Protein AF-A0A1M2VB46-F1 (afdb_monomer)

Sequence (203 aa):
MTASAPPQAPTRPHDEQQYLDLIRTVLDTGAPRPDRTGTGTLSFFAPPNLRFSLADDTLPLLTTKRTFLRGIVEELLWFVQGCTDSTQLSAKGIKIWDGNGSKEFLEKRGLGHRRAGDLGPVYGFQWRHFGASYEDCDAEYTGKGVDQLQECIRKIKHDPTDRRIILSAWNPAGASFPLAHVLTRVLTSTAQIYHRWHSRPAT

Secondary structure (DSSP, 8-state):
--PPPPPPPPPPPPTTHHHHHHHHHHHHHPEEE--TTSS-EEE-SSPPPP-----TT-----SSS---HHHHHHHHHHHHTT--BTHHHHHTT--TTHHHHSHHHHHHTT-TTSPTTB--S-HHHHHHHBTPPP--SSS--TT-SB-HHHHHHHHHHH-TT-TT-EEE---TTT-SS--SEEEEEEEEETTEEEEEEEE----

Mean predicted aligned error: 7.45 Å

pLDDT: mean 86.16, std 16.09, range [35.56, 98.12]

Solvent-accessible surface area (backbone atoms only — not comparable to full-atom values): 12344 Å² total; per-residue (Å²): 135,85,82,77,77,77,82,79,74,83,79,76,78,61,63,66,51,59,58,54,52,50,52,51,47,34,72,78,70,27,46,80,41,85,48,93,84,70,80,51,43,66,47,66,83,85,68,82,83,82,75,74,73,58,64,92,85,38,74,88,68,63,80,95,49,92,69,67,58,71,51,55,53,53,50,50,52,39,31,73,71,31,52,29,44,39,53,67,41,43,74,73,71,36,60,90,44,51,68,69,17,28,54,69,48,28,40,78,68,76,41,60,89,52,59,68,15,43,59,51,62,42,57,11,25,22,33,47,25,32,90,40,88,81,86,61,58,84,64,89,54,87,91,37,48,41,42,34,54,62,52,34,54,49,31,59,76,76,43,44,80,48,89,78,36,52,44,53,47,69,43,93,92,59,51,86,62,83,62,28,64,31,40,37,39,51,47,56,55,104,88,45,81,45,77,48,78,45,71,50,82,66,115

Foldseek 3Di:
DDDDDDDDDPDDPDLCVLVVVQVVCQVPPFDWDQDPVRPIGGDDPPDDDRDDDCPPVDDPDDPVDDDPVVLVVVVVVCLQQLAQFCVVCVVVVNCPCQVCQACVNCVVLVNNVADRRRNFCFRSNCQQANPFDTDTRVDDCVPHHDNLVVVLVVCVVPPLQDQPSKRARDDPVGDSADDQWGIWGWHDDPPDIDIDTDGDDPD

Nearest PDB structures (foldseek):
  2aaz-assembly5_I  TM=9.826E-01  e=1.820E-23  Cryptococcus neoformans
  2aaz-assembly1_B  TM=9.736E-01  e=2.200E-23  Cryptococcus neoformans
  1f28-assembly2_D  TM=9.696E-01  e=9.155E-22  Pneumocystis carinii
  1ci7-assembly1_B  TM=9.850E-01  e=8.906E-21  Pneumocystis carinii
  8dae-assembly1_A  TM=9.295E-01  e=8.906E-21  Arabidopsis thaliana

Radius of gyration: 20.98 Å; Cα contacts (8 Å, |Δi|>4): 265; chains: 1; bounding box: 44×49×72 Å

InterPro domains:
  IPR000398 Thymidylate synthase [PR00108] (59-80)
  IPR000398 Thymidylate synthase [PR00108] (152-171)
  IPR000398 Thymidylate synthase [TIGR03284] (17-174)
  IPR023451 Thymidylate synthase/dCMP hydroxymethylase domain [PF00303] (17-175)
  IPR023451 Thymidylate synthase/dCMP hydroxymethylase domain [cd00351] (18-173)
  IPR036926 Thymidylate synthase/dCMP hydroxymethylase superfamily [G3DSA:3.30.572.10] (3-197)
  IPR036926 Thymidylate synthase/dCMP hydroxymethylase superfamily [SSF55831] (12-173)
  IPR045097 Thymidylate synthase/dCMP hydroxymethylase [PTHR11548] (4-173)

Organism: Trametes pubescens (NCBI:txid154538)

Structure (mmCIF, N/CA/C/O backbone):
data_AF-A0A1M2VB46-F1
#
_entry.id   AF-A0A1M2VB46-F1
#
loop_
_atom_site.group_PDB
_atom_site.id
_atom_site.type_symbol
_atom_site.label_atom_id
_atom_site.label_alt_id
_atom_site.label_comp_id
_atom_site.label_asym_id
_atom_site.label_entity_id
_atom_site.label_seq_id
_atom_site.pdbx_PDB_ins_code
_atom_site.Cartn_x
_atom_site.Cartn_y
_atom_site.Cartn_z
_atom_site.occupancy
_atom_site.B_iso_or_equiv
_atom_site.auth_seq_id
_atom_site.auth_comp_id
_atom_site.auth_asym_id
_atom_site.auth_atom_id
_atom_site.pdbx_PDB_model_num
ATOM 1 N N . MET A 1 1 ? -24.290 21.479 52.669 1.00 48.72 1 MET A N 1
ATOM 2 C CA . MET A 1 1 ? -24.670 21.415 51.243 1.00 48.72 1 MET A CA 1
ATOM 3 C C . MET A 1 1 ? -23.507 20.796 50.488 1.00 48.72 1 MET A C 1
ATOM 5 O O . MET A 1 1 ? -22.514 21.469 50.256 1.00 48.72 1 MET A O 1
ATOM 9 N N . THR A 1 2 ? -23.559 19.492 50.231 1.00 48.69 2 THR A N 1
ATOM 10 C CA . THR A 1 2 ? -22.549 18.777 49.443 1.00 48.69 2 THR A CA 1
ATOM 11 C C . THR A 1 2 ? -22.844 19.017 47.965 1.00 48.69 2 THR A C 1
ATOM 13 O O . THR A 1 2 ? -23.877 18.585 47.461 1.00 48.69 2 THR A O 1
ATOM 16 N N . ALA A 1 3 ? -21.978 19.762 47.279 1.00 51.88 3 ALA A N 1
ATOM 17 C CA . ALA A 1 3 ? -22.067 19.918 45.833 1.00 51.88 3 ALA A CA 1
ATOM 18 C C . ALA A 1 3 ? -21.813 18.551 45.178 1.00 51.88 3 ALA A C 1
ATOM 20 O O . ALA A 1 3 ? -20.757 17.953 45.388 1.00 51.88 3 ALA A O 1
ATOM 21 N N . SER A 1 4 ? -22.790 18.027 44.431 1.00 61.03 4 SER A N 1
ATOM 22 C CA . SER A 1 4 ? -22.594 16.803 43.654 1.00 61.03 4 SER A CA 1
ATOM 23 C C . SER A 1 4 ? -21.619 17.084 42.516 1.00 61.03 4 SER A C 1
ATOM 25 O O . SER A 1 4 ? -21.769 18.085 41.811 1.00 61.03 4 SER A O 1
ATOM 27 N N . ALA A 1 5 ? -20.644 16.198 42.322 1.00 62.16 5 ALA A N 1
ATOM 28 C CA . ALA A 1 5 ? -19.733 16.267 41.188 1.00 62.16 5 ALA A CA 1
ATOM 29 C C . ALA A 1 5 ? -20.521 16.306 39.860 1.00 62.16 5 ALA A C 1
ATOM 31 O O . ALA A 1 5 ? -21.556 15.638 39.751 1.00 62.16 5 ALA A O 1
ATOM 32 N N . PRO A 1 6 ? -20.064 17.080 38.860 1.00 62.56 6 PRO A N 1
ATOM 33 C CA . PRO A 1 6 ? -20.716 17.124 37.560 1.00 62.56 6 PRO A CA 1
ATOM 34 C C . PRO A 1 6 ? -20.724 15.724 36.923 1.00 62.56 6 PRO A C 1
ATOM 36 O O . PRO A 1 6 ? -19.779 14.954 37.126 1.00 62.56 6 PRO A O 1
ATOM 39 N N . PRO A 1 7 ? -21.776 15.372 36.162 1.00 59.34 7 PRO A N 1
ATOM 40 C CA . PRO A 1 7 ? -21.856 14.078 35.499 1.00 59.34 7 PRO A CA 1
ATOM 41 C C . PRO A 1 7 ? -20.655 13.906 34.564 1.00 59.34 7 PRO A C 1
ATOM 43 O O . PRO A 1 7 ? -20.384 14.767 33.725 1.00 59.34 7 PRO A O 1
ATOM 46 N N . GLN A 1 8 ? -19.921 12.801 34.722 1.00 57.97 8 GLN A N 1
ATOM 47 C CA . GLN A 1 8 ? -18.844 12.461 33.799 1.00 57.97 8 GLN A CA 1
ATOM 48 C C . GLN A 1 8 ? -19.435 12.276 32.401 1.00 57.97 8 GLN A C 1
ATOM 50 O O . GLN A 1 8 ? -20.417 11.553 32.222 1.00 57.97 8 GLN A O 1
ATOM 55 N N . ALA A 1 9 ? -18.850 12.954 31.413 1.00 59.25 9 ALA A N 1
ATOM 56 C CA . ALA A 1 9 ? -19.221 12.761 30.020 1.00 59.25 9 ALA A CA 1
ATOM 57 C C . ALA A 1 9 ? -19.042 11.276 29.647 1.00 59.25 9 ALA A C 1
ATOM 59 O O . ALA A 1 9 ? -18.068 10.661 30.093 1.00 59.25 9 ALA A O 1
ATOM 60 N N . PRO A 1 10 ? -19.948 10.685 28.847 1.00 55.38 10 PRO A N 1
ATOM 61 C CA . PRO A 1 10 ? -19.818 9.293 28.440 1.00 55.38 10 PRO A CA 1
ATOM 62 C C . PRO A 1 10 ? -18.468 9.089 27.746 1.00 55.38 10 PRO A C 1
ATOM 64 O O . PRO A 1 10 ? -18.143 9.778 26.775 1.00 55.38 10 PRO A O 1
ATOM 67 N N . THR A 1 11 ? -17.671 8.156 28.264 1.00 69.25 11 THR A N 1
ATOM 68 C CA . THR A 1 11 ? -16.385 7.788 27.679 1.00 69.25 11 THR A CA 1
ATOM 69 C C . THR A 1 11 ? -16.648 7.171 26.312 1.00 69.25 11 THR A C 1
ATOM 71 O O . THR A 1 11 ? -17.313 6.141 26.189 1.00 69.25 11 THR A O 1
ATOM 74 N N . ARG A 1 12 ? -16.169 7.820 25.244 1.00 75.75 12 ARG A N 1
ATOM 75 C CA . ARG A 1 12 ? -16.204 7.188 23.924 1.00 75.75 12 ARG A CA 1
ATOM 76 C C . ARG A 1 12 ? -15.339 5.926 23.979 1.00 75.75 12 ARG A C 1
ATOM 78 O O . ARG A 1 12 ? -14.231 5.997 24.515 1.00 75.75 12 ARG A O 1
ATOM 85 N N . PRO A 1 13 ? -15.813 4.791 23.441 1.00 85.62 13 PRO A N 1
ATOM 86 C CA . PRO A 1 13 ? -14.968 3.617 23.300 1.00 85.62 13 PRO A CA 1
ATOM 87 C C . PRO A 1 13 ? -13.748 3.962 22.438 1.00 85.62 13 PRO A C 1
ATOM 89 O O . PRO A 1 13 ? -13.848 4.750 21.497 1.00 85.62 13 PRO A O 1
ATOM 92 N N . HIS A 1 14 ? -12.594 3.399 22.793 1.00 92.62 14 HIS A N 1
ATOM 93 C CA . HIS A 1 14 ? -11.330 3.626 22.093 1.00 92.62 14 HIS A CA 1
ATOM 94 C C . HIS A 1 14 ? -11.431 3.187 20.621 1.00 92.62 14 HIS A C 1
ATOM 96 O O . HIS A 1 14 ? -11.999 2.131 20.342 1.00 92.62 14 HIS A O 1
ATOM 102 N N . ASP A 1 15 ? -10.846 3.944 19.683 1.00 94.25 15 ASP A N 1
ATOM 103 C CA . ASP A 1 15 ? -10.988 3.681 18.240 1.00 94.25 15 ASP A CA 1
ATOM 104 C C . ASP A 1 15 ? -10.517 2.267 17.834 1.00 94.25 15 ASP A C 1
ATOM 106 O O . ASP A 1 15 ? -11.095 1.655 16.935 1.00 94.25 15 ASP A O 1
ATOM 110 N N . GLU A 1 16 ? -9.520 1.703 18.531 1.00 95.69 16 GLU A N 1
ATOM 111 C CA . GLU A 1 16 ? -9.040 0.322 18.318 1.00 95.69 16 GLU A CA 1
ATOM 112 C C . GLU A 1 16 ? -10.132 -0.742 18.522 1.00 95.69 16 GLU A C 1
ATOM 114 O O . GLU A 1 16 ? -10.066 -1.806 17.903 1.00 95.69 16 GLU A O 1
ATOM 119 N N . GLN A 1 17 ? -11.175 -0.454 19.311 1.00 96.00 17 GLN A N 1
ATOM 120 C CA . GLN A 1 17 ? -12.287 -1.382 19.527 1.00 96.00 17 GLN A CA 1
ATOM 121 C C . GLN A 1 17 ? -12.965 -1.767 18.206 1.00 96.00 17 GLN A C 1
ATOM 123 O O . GLN A 1 17 ? -13.356 -2.916 18.037 1.00 96.00 17 GLN A O 1
ATOM 128 N N . GLN A 1 18 ? -12.992 -0.864 17.218 1.00 95.81 18 GLN A N 1
ATOM 129 C CA . GLN A 1 18 ? -13.548 -1.150 15.893 1.00 95.81 18 GLN A CA 1
ATOM 130 C C . GLN A 1 18 ? -12.810 -2.303 15.187 1.00 95.81 18 GLN A C 1
ATOM 132 O O . GLN A 1 18 ?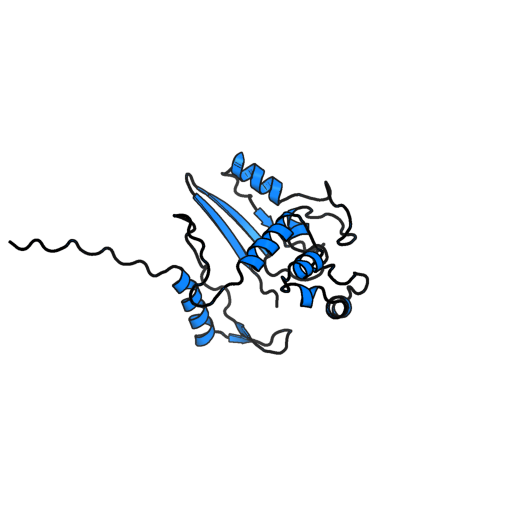 -13.432 -3.121 14.510 1.00 95.81 18 GLN A O 1
ATOM 137 N N . TYR A 1 19 ? -11.483 -2.388 15.342 1.00 95.38 19 TYR A N 1
ATOM 138 C CA . TYR A 1 19 ? -10.679 -3.478 14.779 1.00 95.38 19 TYR A CA 1
ATOM 139 C C . TYR A 1 19 ? -10.916 -4.796 15.531 1.00 95.38 19 TYR A C 1
ATOM 141 O O . TYR A 1 19 ? -11.048 -5.847 14.903 1.00 95.38 19 TYR A O 1
ATOM 149 N N . LEU A 1 20 ? -11.017 -4.743 16.862 1.00 96.69 20 LEU A N 1
ATOM 150 C CA . LEU A 1 20 ? -11.274 -5.923 17.694 1.00 96.69 20 LEU A CA 1
ATOM 151 C C . LEU A 1 20 ? -12.674 -6.505 17.452 1.00 96.69 20 LEU A C 1
ATOM 153 O O . LEU A 1 20 ? -12.818 -7.720 17.311 1.00 96.69 20 LEU A O 1
ATOM 157 N N . ASP A 1 21 ? -13.685 -5.647 17.330 1.00 96.06 21 ASP A N 1
ATOM 158 C CA . ASP A 1 21 ? -15.063 -6.044 17.031 1.00 96.06 21 ASP A CA 1
ATOM 159 C C . ASP A 1 21 ? -15.178 -6.657 15.634 1.00 96.06 21 ASP A C 1
ATOM 161 O O . ASP A 1 21 ? -15.902 -7.638 15.440 1.00 96.06 21 ASP A O 1
ATOM 165 N N . LEU A 1 22 ? -14.420 -6.135 14.661 1.00 95.56 22 LEU A N 1
ATOM 166 C CA . LEU A 1 22 ? -14.348 -6.725 13.328 1.00 95.56 22 LEU A CA 1
ATOM 167 C C . LEU A 1 22 ? -13.746 -8.135 13.371 1.00 95.56 22 LEU A C 1
ATOM 169 O O . LEU A 1 22 ? -14.313 -9.045 12.769 1.00 95.56 22 LEU A O 1
ATOM 173 N N . ILE A 1 23 ? -12.640 -8.341 14.098 1.00 95.56 23 ILE A N 1
ATOM 174 C CA . ILE A 1 23 ? -12.059 -9.683 14.271 1.00 95.56 23 ILE A CA 1
ATOM 175 C C . ILE A 1 23 ? -13.084 -10.626 14.895 1.00 95.56 23 ILE A C 1
ATOM 177 O O . ILE A 1 23 ? -13.302 -11.714 14.367 1.00 95.56 23 ILE A O 1
ATOM 181 N N . ARG A 1 24 ? -13.732 -10.209 15.989 1.00 96.44 24 ARG A N 1
ATOM 182 C CA . ARG A 1 24 ? -14.746 -11.025 16.666 1.00 96.44 24 ARG A CA 1
ATOM 183 C C . ARG A 1 24 ? -15.886 -11.393 15.717 1.00 96.44 24 ARG A C 1
ATOM 185 O O . ARG A 1 24 ? -16.224 -12.562 15.608 1.00 96.44 24 ARG A O 1
ATOM 192 N N . THR A 1 25 ? -16.388 -10.434 14.943 1.00 95.81 25 THR A N 1
ATOM 193 C CA . THR A 1 25 ? -17.439 -10.678 13.944 1.00 95.81 25 THR A CA 1
ATOM 194 C C . THR A 1 25 ? -17.015 -11.721 12.905 1.00 95.81 25 THR A C 1
ATOM 196 O O . THR A 1 25 ? -17.797 -12.615 12.578 1.00 95.81 25 THR A O 1
ATOM 199 N N . VAL A 1 26 ? -15.779 -11.643 12.396 1.00 95.56 26 VAL A N 1
ATOM 200 C CA . VAL A 1 26 ? -15.240 -12.619 11.431 1.00 95.56 26 VAL A CA 1
ATOM 201 C C . VAL A 1 26 ? -15.115 -14.012 12.053 1.00 95.56 26 VAL A C 1
ATOM 203 O O . VAL A 1 26 ? -15.405 -14.993 11.375 1.00 95.56 26 VAL A O 1
ATOM 206 N N . LEU A 1 27 ? -14.706 -14.112 13.319 1.00 96.38 27 LEU A N 1
ATOM 207 C CA . LEU A 1 27 ? -14.595 -15.394 14.020 1.00 96.38 27 LEU A CA 1
ATOM 208 C C . LEU A 1 27 ? -15.966 -16.020 14.307 1.00 96.38 27 LEU A C 1
ATOM 210 O O . LEU A 1 27 ? -16.130 -17.220 14.112 1.00 96.38 27 LEU A O 1
ATOM 214 N N . ASP A 1 28 ? -16.942 -15.213 14.722 1.00 96.62 28 ASP A N 1
ATOM 215 C CA . ASP A 1 28 ? -18.258 -15.700 15.147 1.00 96.62 28 ASP A CA 1
ATOM 216 C C . ASP A 1 28 ? -19.185 -16.007 13.960 1.00 96.62 28 ASP A C 1
ATOM 218 O O . ASP A 1 28 ? -20.005 -16.920 14.024 1.00 96.62 28 ASP A O 1
ATOM 222 N N . THR A 1 29 ? -19.083 -15.231 12.873 1.00 95.38 29 THR A N 1
ATOM 223 C CA . THR A 1 29 ? -20.058 -15.259 11.761 1.00 95.38 29 THR A CA 1
ATOM 224 C C . THR A 1 29 ? -19.436 -15.417 10.371 1.00 95.38 29 THR A C 1
ATOM 226 O O . THR A 1 29 ? -20.159 -15.480 9.375 1.00 95.38 29 THR A O 1
ATOM 229 N N . GLY A 1 30 ? -18.104 -15.466 10.268 1.00 94.31 30 GLY A N 1
ATOM 230 C CA . GLY A 1 30 ? -17.405 -15.576 8.991 1.00 94.31 30 GLY A CA 1
ATOM 231 C C . GLY A 1 30 ? -17.674 -16.902 8.282 1.00 94.31 30 GLY A C 1
ATOM 232 O O . GLY A 1 30 ? -17.688 -17.970 8.889 1.00 94.31 30 GLY A O 1
ATOM 233 N N . ALA A 1 31 ? -17.845 -16.845 6.962 1.00 94.00 31 ALA A N 1
ATOM 234 C CA . ALA A 1 31 ? -18.034 -18.039 6.147 1.00 94.00 31 ALA A CA 1
ATOM 235 C C . ALA A 1 31 ? -16.674 -18.681 5.813 1.00 94.00 31 ALA A C 1
ATOM 237 O O . ALA A 1 31 ? -15.785 -17.969 5.326 1.00 94.00 31 ALA A O 1
ATOM 238 N N . PRO A 1 32 ? -16.495 -20.002 6.003 1.00 94.50 32 PRO A N 1
ATOM 239 C CA . PRO A 1 32 ? -15.272 -20.687 5.608 1.00 94.50 32 PRO A CA 1
ATOM 240 C C . PRO A 1 32 ? -15.113 -20.675 4.085 1.00 94.50 32 PRO A C 1
ATOM 242 O O . PRO A 1 32 ? -16.066 -20.925 3.343 1.00 94.50 32 PRO A O 1
ATOM 245 N N . ARG A 1 33 ? -13.900 -20.385 3.608 1.00 89.88 33 ARG A N 1
ATOM 246 C CA . ARG A 1 33 ? -13.551 -20.400 2.183 1.00 89.88 33 ARG A CA 1
ATOM 247 C C . ARG A 1 33 ? -12.159 -20.984 1.945 1.00 89.88 33 ARG A C 1
ATOM 249 O O . ARG A 1 33 ? -11.235 -20.637 2.684 1.00 89.88 33 ARG A O 1
ATOM 256 N N . PRO A 1 34 ? -11.975 -21.805 0.896 1.00 90.88 34 PRO A N 1
ATOM 257 C CA . PRO A 1 34 ? -10.640 -22.144 0.423 1.00 90.88 34 PRO A CA 1
ATOM 258 C C . PRO A 1 34 ? -9.952 -20.892 -0.140 1.00 90.88 34 PRO A C 1
ATOM 260 O O . PRO A 1 34 ? -10.612 -19.990 -0.661 1.00 90.88 34 PRO A O 1
ATOM 263 N N . ASP A 1 35 ? -8.628 -20.842 -0.052 1.00 87.06 35 ASP A N 1
ATOM 264 C CA . ASP A 1 35 ? -7.805 -19.750 -0.569 1.00 87.06 35 ASP A CA 1
ATOM 265 C C . ASP A 1 35 ? -6.630 -20.296 -1.400 1.00 87.06 35 ASP A C 1
ATOM 267 O O . ASP A 1 35 ? -6.343 -21.495 -1.388 1.00 87.06 35 ASP A O 1
ATOM 271 N N . ARG A 1 36 ? -5.925 -19.425 -2.135 1.00 82.38 36 ARG A N 1
ATOM 272 C CA . ARG A 1 36 ? -4.843 -19.866 -3.032 1.00 82.38 36 ARG A CA 1
ATOM 273 C C . ARG A 1 36 ? -3.598 -20.390 -2.313 1.00 82.38 36 ARG A C 1
ATOM 275 O O . ARG A 1 36 ? -2.735 -20.965 -2.974 1.00 82.38 36 ARG A O 1
ATOM 282 N N . THR A 1 37 ? -3.457 -20.141 -1.009 1.00 82.31 37 THR A N 1
ATOM 283 C CA . THR A 1 37 ? -2.351 -20.689 -0.211 1.00 82.31 37 THR A CA 1
ATOM 284 C C . THR A 1 37 ? -2.630 -22.114 0.263 1.00 82.31 37 THR A C 1
ATOM 286 O O . THR A 1 37 ? -1.692 -22.818 0.618 1.00 82.31 37 THR A O 1
ATOM 289 N N . GLY A 1 38 ? -3.896 -22.550 0.238 1.00 85.69 38 GLY A N 1
ATOM 290 C CA . GLY A 1 38 ? -4.326 -23.855 0.742 1.00 85.69 38 GLY A CA 1
ATOM 291 C C . GLY A 1 38 ? -4.561 -23.895 2.256 1.00 85.69 38 GLY A C 1
ATOM 292 O O . GLY A 1 38 ? -4.934 -24.944 2.770 1.00 85.69 38 GLY A O 1
ATOM 293 N N . THR A 1 39 ? -4.384 -22.776 2.964 1.00 90.81 39 THR A N 1
ATOM 294 C CA . THR A 1 39 ? -4.604 -22.674 4.419 1.00 90.81 39 THR A CA 1
ATOM 295 C C . THR A 1 39 ? -6.098 -22.671 4.766 1.00 90.81 39 THR A C 1
ATOM 297 O O . THR A 1 39 ? -6.506 -23.190 5.802 1.00 90.81 39 THR A O 1
ATOM 300 N N . GLY A 1 40 ? -6.928 -22.099 3.891 1.00 89.62 40 GLY A N 1
ATOM 301 C CA . GLY A 1 40 ? -8.317 -21.761 4.178 1.00 89.62 40 GLY A CA 1
ATOM 302 C C . GLY A 1 40 ? -8.449 -20.432 4.931 1.00 89.62 40 GLY A C 1
ATOM 303 O O . GLY A 1 40 ? -7.508 -19.929 5.542 1.00 89.62 40 GLY A O 1
ATOM 304 N N . THR A 1 41 ? -9.635 -19.826 4.866 1.00 92.38 41 THR A N 1
ATOM 305 C CA . THR A 1 41 ? -9.940 -18.525 5.485 1.00 92.38 41 THR A CA 1
ATOM 306 C C . THR A 1 41 ? -11.356 -18.487 6.058 1.00 92.38 41 THR A C 1
ATOM 308 O O . THR A 1 41 ? -12.249 -19.171 5.559 1.00 92.38 41 THR A O 1
ATOM 311 N N . LEU A 1 42 ? -11.581 -17.634 7.063 1.00 93.38 42 LEU A N 1
ATOM 312 C CA . LEU A 1 42 ? -12.914 -17.142 7.425 1.00 93.38 42 LEU A CA 1
ATOM 313 C C . LEU A 1 42 ? -13.127 -15.786 6.754 1.00 93.38 42 LEU A C 1
ATOM 315 O O . LEU A 1 42 ? -12.315 -14.874 6.901 1.00 93.38 42 LEU A O 1
ATOM 319 N N . SER A 1 43 ? -14.203 -15.666 5.983 1.00 89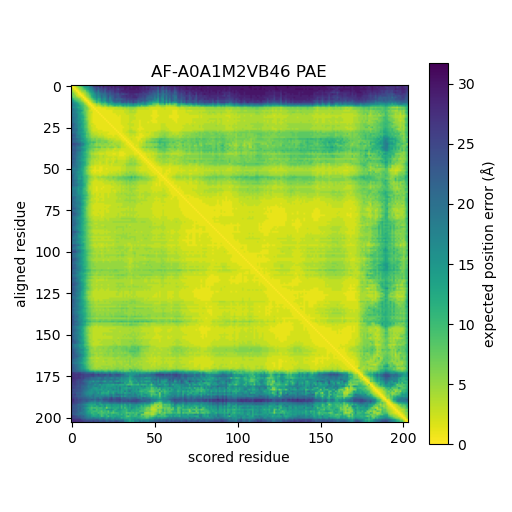.25 43 SER A N 1
ATOM 320 C CA . SER A 1 43 ? -14.483 -14.491 5.161 1.00 89.25 43 SER A CA 1
ATOM 321 C C . SER A 1 43 ? -15.765 -13.793 5.599 1.00 89.25 43 SER A C 1
ATOM 323 O O . SER A 1 43 ? -16.808 -14.427 5.752 1.00 89.25 43 SER A O 1
ATOM 325 N N . PHE A 1 44 ? -15.705 -12.467 5.704 1.00 89.12 44 PHE A N 1
ATOM 326 C CA . PHE A 1 44 ? -16.862 -11.606 5.938 1.00 89.12 44 PHE A CA 1
ATOM 327 C C . PHE A 1 44 ? -16.936 -10.558 4.827 1.00 89.12 44 PHE A C 1
ATOM 329 O O . PHE A 1 44 ? -16.012 -9.763 4.642 1.00 89.12 44 PHE A O 1
ATOM 336 N N . PHE A 1 45 ? -17.998 -10.604 4.023 1.00 89.12 45 PHE A N 1
ATOM 337 C CA . PHE A 1 45 ? -18.135 -9.712 2.876 1.00 89.12 45 PHE A CA 1
ATOM 338 C C . PHE A 1 45 ? -18.636 -8.335 3.317 1.00 89.12 45 PHE A C 1
ATOM 340 O O . PHE A 1 45 ? -19.599 -8.241 4.069 1.00 89.12 45 PHE A O 1
ATOM 347 N N . ALA A 1 46 ? -18.000 -7.283 2.794 1.00 86.75 46 ALA A N 1
ATOM 348 C CA . ALA A 1 46 ? -18.359 -5.884 3.035 1.00 86.75 46 ALA A CA 1
ATOM 349 C C . ALA A 1 46 ? -18.494 -5.516 4.534 1.00 86.75 46 ALA A C 1
ATOM 351 O O . ALA A 1 46 ? -19.569 -5.098 4.968 1.00 86.75 46 ALA A O 1
ATOM 352 N N . PRO A 1 47 ? -17.410 -5.638 5.331 1.00 88.31 47 PRO A N 1
ATOM 353 C CA . PRO A 1 47 ? -17.429 -5.224 6.729 1.00 88.31 47 PRO A CA 1
ATOM 354 C C . PRO A 1 47 ? -17.750 -3.731 6.901 1.00 88.31 47 PRO A C 1
ATOM 356 O O . PRO A 1 47 ? -17.517 -2.936 5.981 1.00 88.31 47 PRO A O 1
ATOM 359 N N . PRO A 1 48 ? -18.228 -3.322 8.093 1.00 89.12 48 PRO A N 1
ATOM 360 C CA . PRO A 1 48 ? -18.341 -1.914 8.444 1.00 89.12 48 PRO A CA 1
ATOM 361 C C . PRO A 1 48 ? -17.025 -1.168 8.195 1.00 89.12 48 PRO A C 1
ATOM 363 O O . PRO A 1 48 ? -15.935 -1.688 8.435 1.00 89.12 48 PRO A O 1
ATOM 366 N N . ASN A 1 49 ? -17.124 0.073 7.716 1.00 89.25 49 ASN A N 1
ATOM 367 C CA . ASN A 1 49 ? -15.939 0.904 7.527 1.00 89.25 49 ASN A CA 1
ATOM 368 C C . ASN A 1 49 ? -15.358 1.283 8.892 1.00 89.25 49 ASN A C 1
ATOM 370 O O . ASN A 1 49 ? -16.051 1.925 9.682 1.00 89.25 49 ASN A O 1
ATOM 374 N N . LEU A 1 50 ? -14.083 0.971 9.114 1.00 91.50 50 LEU A N 1
ATOM 375 C CA . LEU A 1 50 ? -13.340 1.467 10.269 1.00 91.50 50 LEU A CA 1
ATOM 376 C C . LEU A 1 50 ? -13.007 2.950 10.065 1.00 91.50 50 LEU A C 1
ATOM 378 O O . LEU A 1 50 ? -12.653 3.369 8.957 1.00 91.50 50 LEU A O 1
ATOM 382 N N . ARG A 1 51 ? -13.135 3.755 11.120 1.00 92.38 51 ARG A N 1
ATOM 383 C CA . ARG A 1 51 ? -12.843 5.192 11.103 1.00 92.38 51 ARG A CA 1
ATOM 384 C C . ARG A 1 51 ? -11.972 5.544 12.294 1.00 92.38 51 ARG A C 1
ATOM 386 O O . ARG A 1 51 ? -12.411 5.398 13.424 1.00 92.38 51 ARG A O 1
ATOM 393 N N . PHE A 1 52 ? -10.780 6.049 12.028 1.00 91.50 52 PHE A N 1
ATOM 394 C CA . PHE A 1 52 ? -9.830 6.436 13.064 1.00 91.50 52 PHE A CA 1
ATOM 395 C C . PHE A 1 52 ? -9.635 7.947 13.030 1.00 91.50 52 PHE A C 1
ATOM 397 O O . PHE A 1 52 ? -9.455 8.515 11.947 1.00 91.50 52 PHE A O 1
ATOM 404 N N . SER A 1 53 ? -9.695 8.599 14.190 1.00 90.56 53 SER A N 1
ATOM 405 C CA . SER A 1 53 ? -9.338 10.011 14.291 1.00 90.56 53 SER A CA 1
ATOM 406 C C . SER A 1 53 ? -7.825 10.178 14.158 1.00 90.56 53 SER A C 1
ATOM 408 O O . SER A 1 53 ? -7.061 9.470 14.807 1.00 90.56 53 SER A O 1
ATOM 410 N N . LEU A 1 54 ? -7.406 11.132 13.327 1.00 91.00 54 LEU A N 1
ATOM 411 C CA . LEU A 1 54 ? -6.020 11.614 13.262 1.00 91.00 54 LEU A CA 1
ATOM 412 C C . LEU A 1 54 ? -5.859 12.981 13.945 1.00 91.00 54 LEU A C 1
ATOM 414 O O . LEU A 1 54 ? -4.809 13.608 13.835 1.00 91.00 54 LEU A O 1
ATOM 418 N N . ALA A 1 55 ? -6.923 13.484 14.582 1.00 89.56 55 ALA A N 1
ATOM 419 C CA . ALA A 1 55 ? -6.857 14.720 15.350 1.00 89.56 55 ALA A CA 1
ATOM 420 C C . ALA A 1 55 ? -5.899 14.563 16.539 1.00 89.56 55 ALA A C 1
ATOM 422 O O . ALA A 1 55 ? -5.596 13.444 16.960 1.00 89.56 55 ALA A O 1
ATOM 423 N N . ASP A 1 56 ? -5.447 15.694 17.075 1.00 90.44 56 ASP A N 1
ATOM 424 C CA . ASP A 1 56 ? -4.607 15.738 18.275 1.00 90.44 56 ASP A CA 1
ATOM 425 C C . ASP A 1 56 ? -3.320 14.898 18.132 1.00 90.44 56 ASP A C 1
ATOM 427 O O . ASP A 1 56 ? -2.916 14.197 19.056 1.00 90.44 56 ASP A O 1
ATOM 431 N N . ASP A 1 57 ? -2.720 14.918 16.934 1.00 90.31 57 ASP A N 1
ATOM 432 C CA . ASP A 1 57 ? -1.501 14.178 16.570 1.00 90.31 57 ASP A CA 1
ATOM 433 C C . ASP A 1 57 ? -1.576 12.661 16.846 1.00 90.31 57 ASP A C 1
ATOM 435 O O . ASP A 1 57 ? -0.571 11.985 17.087 1.00 90.31 57 ASP A O 1
ATOM 439 N N . THR A 1 58 ? -2.786 12.100 16.783 1.00 90.81 58 THR A N 1
ATOM 440 C CA . THR A 1 58 ? -3.027 10.682 17.055 1.00 90.81 58 THR A CA 1
ATOM 441 C C . THR A 1 58 ? -2.705 9.821 15.835 1.00 90.81 58 THR A C 1
ATOM 443 O O . THR A 1 58 ? -3.305 9.964 14.768 1.00 90.81 58 THR A O 1
ATOM 446 N N . LEU A 1 59 ? -1.797 8.857 16.005 1.00 92.62 59 LEU A N 1
ATOM 447 C CA . LEU A 1 59 ? -1.544 7.804 15.022 1.00 92.62 59 LEU A CA 1
ATOM 448 C C . LEU A 1 59 ? -2.235 6.503 15.474 1.00 92.62 59 LEU A C 1
ATOM 450 O O . LEU A 1 59 ? -1.859 5.966 16.517 1.00 92.62 59 LEU A O 1
ATOM 454 N N . PRO A 1 60 ? -3.193 5.947 14.706 1.00 93.25 60 PRO A N 1
ATOM 455 C CA . PRO A 1 60 ? -3.958 4.762 15.097 1.00 93.25 60 PRO A CA 1
ATOM 456 C C . PRO A 1 60 ? -3.160 3.466 14.880 1.00 93.25 60 PRO A C 1
ATOM 458 O O . PRO A 1 60 ? -3.546 2.588 14.106 1.00 93.25 60 PRO A O 1
ATOM 461 N N . LEU A 1 61 ? -2.012 3.344 15.548 1.00 94.88 61 LEU A N 1
ATOM 462 C CA . LEU A 1 61 ? -1.300 2.076 15.660 1.00 94.88 61 LEU A CA 1
ATOM 463 C C . LEU A 1 61 ? -2.010 1.193 16.678 1.00 94.88 61 LEU A C 1
ATOM 465 O O . LEU A 1 61 ? -2.333 1.637 17.777 1.00 94.88 61 LEU A O 1
ATOM 469 N N . LEU A 1 62 ? -2.214 -0.071 16.312 1.00 94.62 62 LEU A N 1
ATOM 470 C CA . LEU A 1 62 ? -2.763 -1.056 17.235 1.00 94.62 62 LEU A CA 1
ATOM 471 C C . LEU A 1 62 ? -1.856 -1.176 18.464 1.00 94.62 62 LEU A C 1
ATOM 473 O O . LEU A 1 62 ? -0.634 -1.277 18.336 1.00 94.62 62 LEU A O 1
ATOM 477 N N . THR A 1 63 ? -2.467 -1.196 19.643 1.00 95.75 63 THR A N 1
ATOM 478 C CA . THR A 1 63 ? -1.774 -1.320 20.930 1.00 95.75 63 THR A CA 1
ATOM 479 C C . THR A 1 63 ? -1.885 -2.729 21.506 1.00 95.75 63 THR A C 1
ATOM 481 O O . THR A 1 63 ? -0.994 -3.174 22.226 1.00 95.75 63 THR A O 1
ATOM 484 N N . THR A 1 64 ? -2.914 -3.486 21.110 1.00 96.56 64 THR A N 1
ATOM 485 C CA . THR A 1 64 ? -3.110 -4.896 21.499 1.00 96.56 64 THR A CA 1
ATOM 486 C C . THR A 1 64 ? -2.051 -5.846 20.937 1.00 96.56 64 THR A C 1
ATOM 488 O O . THR A 1 64 ? -1.894 -6.965 21.424 1.00 96.56 64 THR A O 1
ATOM 491 N N . LYS A 1 65 ? -1.291 -5.409 19.928 1.00 96.00 65 LYS A N 1
ATOM 492 C CA . LYS A 1 65 ? -0.085 -6.082 19.437 1.00 96.00 65 LYS A CA 1
ATOM 493 C C . LYS A 1 65 ? 0.899 -5.061 18.886 1.00 96.00 65 LYS A C 1
ATOM 495 O O . LYS A 1 65 ? 0.501 -4.059 18.305 1.00 96.00 65 LYS A O 1
ATOM 500 N N . ARG A 1 66 ? 2.197 -5.350 18.983 1.00 95.88 66 ARG A N 1
ATOM 501 C CA . ARG A 1 66 ? 3.232 -4.481 18.409 1.00 95.88 66 ARG A CA 1
ATOM 502 C C . ARG A 1 66 ? 3.142 -4.463 16.879 1.00 95.88 66 ARG A C 1
ATOM 504 O O . ARG A 1 66 ? 3.246 -5.504 16.234 1.00 95.88 66 ARG A O 1
ATOM 511 N N . THR A 1 67 ? 3.026 -3.272 16.298 1.00 95.25 67 THR A N 1
ATOM 512 C CA . THR A 1 67 ? 3.120 -3.034 14.850 1.00 95.25 67 THR A CA 1
ATOM 513 C C . THR A 1 67 ? 4.548 -2.682 14.431 1.00 95.25 67 THR A C 1
ATOM 515 O O . THR A 1 67 ? 5.251 -1.957 15.138 1.00 95.25 67 THR A O 1
ATOM 518 N N . PHE A 1 68 ? 4.985 -3.142 13.256 1.00 95.81 68 PHE A N 1
ATOM 519 C CA . PHE A 1 68 ? 6.323 -2.850 12.730 1.00 95.81 68 PHE A CA 1
ATOM 520 C C . PHE A 1 68 ? 6.393 -1.467 12.053 1.00 95.81 68 PHE A C 1
ATOM 522 O O . PHE A 1 68 ? 6.492 -1.357 10.834 1.00 95.81 68 PHE A O 1
ATOM 529 N N . LEU A 1 69 ? 6.343 -0.398 12.857 1.00 95.94 69 LEU A N 1
ATOM 530 C CA . LEU A 1 69 ? 6.253 0.987 12.370 1.00 95.94 69 LEU A CA 1
ATOM 531 C C . LEU A 1 69 ? 7.395 1.379 11.421 1.00 95.94 69 LEU A C 1
ATOM 533 O O . LEU A 1 69 ? 7.141 1.984 10.384 1.00 95.94 69 LEU A O 1
ATOM 537 N N . ARG A 1 70 ? 8.639 0.997 11.741 1.00 96.81 70 ARG A N 1
ATOM 538 C CA . ARG A 1 70 ? 9.800 1.274 10.878 1.00 96.81 70 ARG A CA 1
ATOM 539 C C . ARG A 1 70 ? 9.591 0.731 9.463 1.00 96.81 70 ARG A C 1
ATOM 541 O O . ARG A 1 70 ? 9.884 1.435 8.506 1.00 96.81 70 ARG A O 1
ATOM 548 N N . GLY A 1 71 ? 9.070 -0.492 9.339 1.00 96.38 71 GLY A N 1
ATOM 549 C CA . GLY A 1 71 ? 8.780 -1.095 8.039 1.00 96.38 71 GLY A CA 1
ATOM 550 C C . GLY A 1 71 ? 7.706 -0.335 7.270 1.00 96.38 71 GLY A C 1
ATOM 551 O O . GLY A 1 71 ? 7.910 -0.045 6.100 1.00 96.38 71 GLY A O 1
ATOM 552 N N . ILE A 1 72 ? 6.614 0.046 7.941 1.00 94.69 72 ILE A N 1
ATOM 553 C CA . ILE A 1 72 ? 5.496 0.786 7.331 1.00 94.69 72 ILE A CA 1
ATOM 554 C C . ILE A 1 72 ? 5.964 2.143 6.784 1.00 94.69 72 ILE A C 1
ATOM 556 O O . ILE A 1 72 ? 5.624 2.512 5.664 1.00 94.69 72 ILE A O 1
ATOM 560 N N . VAL A 1 73 ? 6.752 2.892 7.563 1.00 96.75 73 VAL A N 1
ATOM 561 C CA . VAL A 1 73 ? 7.243 4.217 7.149 1.00 96.75 73 VAL A CA 1
ATOM 562 C C . VAL A 1 73 ? 8.198 4.106 5.961 1.00 96.75 73 VAL A C 1
ATOM 564 O O . VAL A 1 73 ? 8.057 4.838 4.988 1.00 96.75 73 VAL A O 1
ATOM 567 N N . GLU A 1 74 ? 9.152 3.182 6.013 1.00 98.06 74 GLU A N 1
ATOM 568 C CA . GLU A 1 74 ? 10.131 2.984 4.938 1.00 98.06 74 GLU A CA 1
ATOM 569 C C . GLU A 1 74 ? 9.484 2.453 3.650 1.00 98.06 74 GLU A C 1
ATOM 571 O O . GLU A 1 74 ? 9.859 2.879 2.560 1.00 98.06 74 GLU A O 1
ATOM 576 N N . GLU A 1 75 ? 8.471 1.590 3.759 1.00 97.38 75 GLU A N 1
ATOM 577 C CA . GLU A 1 75 ? 7.653 1.155 2.623 1.00 97.38 75 GLU A CA 1
ATOM 578 C C . GLU A 1 75 ? 6.872 2.324 2.007 1.00 97.38 75 GLU A C 1
ATOM 580 O O . GLU A 1 75 ? 6.870 2.492 0.789 1.00 97.38 75 GLU A O 1
ATOM 585 N N . LEU A 1 76 ? 6.250 3.176 2.830 1.00 96.62 76 LEU A N 1
ATOM 586 C CA . LEU A 1 76 ? 5.540 4.353 2.333 1.00 96.62 76 LEU A CA 1
ATOM 587 C C . LEU A 1 76 ? 6.486 5.306 1.592 1.00 96.62 76 LEU A C 1
ATOM 589 O O . LEU A 1 76 ? 6.137 5.798 0.520 1.00 96.62 76 LEU A O 1
ATOM 593 N N . LEU A 1 77 ? 7.684 5.551 2.130 1.00 97.81 77 LEU A N 1
ATOM 594 C CA . LEU A 1 77 ? 8.698 6.372 1.462 1.00 97.81 77 LEU A CA 1
ATOM 595 C C . LEU A 1 77 ? 9.150 5.742 0.138 1.00 97.81 77 LEU A C 1
ATOM 597 O O . LEU A 1 77 ? 9.290 6.454 -0.854 1.00 97.81 77 LEU A O 1
ATOM 601 N N . TRP A 1 78 ? 9.310 4.418 0.100 1.00 97.56 78 TRP A N 1
ATOM 602 C CA . TRP A 1 78 ? 9.619 3.663 -1.115 1.00 97.56 78 TRP A CA 1
ATOM 603 C C . TRP A 1 78 ? 8.501 3.780 -2.171 1.00 97.56 78 TRP A C 1
ATOM 605 O O . TRP A 1 78 ? 8.793 4.036 -3.339 1.00 97.56 78 TRP A O 1
ATOM 615 N N . PHE A 1 79 ? 7.219 3.726 -1.776 1.00 97.06 79 PHE A N 1
ATOM 616 C CA . PHE A 1 79 ? 6.099 4.009 -2.686 1.00 97.06 79 PHE A CA 1
ATOM 617 C C . PHE A 1 79 ? 6.110 5.456 -3.183 1.00 97.06 79 PHE A C 1
ATOM 619 O O . PHE A 1 79 ? 5.935 5.698 -4.376 1.00 97.06 79 PHE A O 1
ATOM 626 N N . VAL A 1 80 ? 6.327 6.428 -2.291 1.00 97.00 80 VAL A N 1
ATOM 627 C CA . VAL A 1 80 ? 6.391 7.849 -2.663 1.00 97.00 80 VAL A CA 1
ATOM 628 C C . VAL A 1 80 ? 7.506 8.088 -3.674 1.00 97.00 80 VAL A C 1
ATOM 630 O O . VAL A 1 80 ? 7.296 8.856 -4.603 1.00 97.00 80 VAL A O 1
ATOM 633 N N . GLN A 1 81 ? 8.650 7.413 -3.564 1.00 96.69 81 GLN A N 1
ATOM 634 C CA . GLN A 1 81 ? 9.751 7.520 -4.528 1.00 96.69 81 GLN A CA 1
ATOM 635 C C . GLN A 1 81 ? 9.458 6.879 -5.892 1.00 96.69 81 GLN A C 1
ATOM 637 O O . GLN A 1 81 ? 10.208 7.108 -6.832 1.00 96.69 81 GLN A O 1
ATOM 642 N N . GLY A 1 82 ? 8.375 6.111 -6.033 1.00 96.50 82 GLY A N 1
ATOM 643 C CA . GLY A 1 82 ? 8.082 5.386 -7.268 1.00 96.50 82 GLY A CA 1
ATOM 644 C C . GLY A 1 82 ? 8.885 4.092 -7.432 1.00 96.50 82 GLY A C 1
ATOM 645 O O . GLY A 1 82 ? 8.851 3.490 -8.504 1.00 96.50 82 GLY A O 1
ATOM 646 N N . CYS A 1 83 ? 9.596 3.651 -6.390 1.00 96.50 8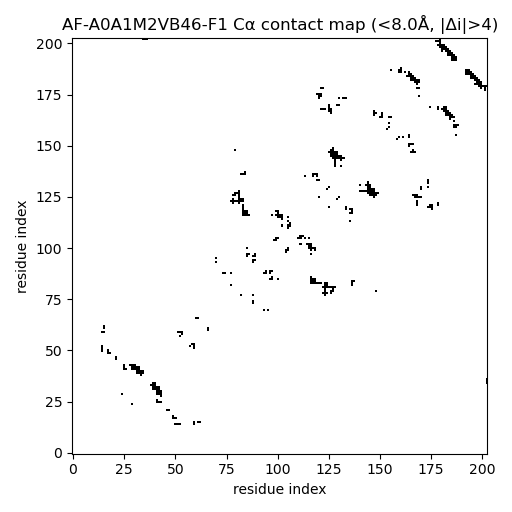3 CYS A N 1
ATOM 647 C CA . CYS A 1 83 ? 10.479 2.496 -6.459 1.00 96.50 83 CYS A CA 1
ATOM 648 C C . CYS A 1 83 ? 9.707 1.185 -6.662 1.00 96.50 83 CYS A C 1
ATOM 650 O O . CYS A 1 83 ? 8.564 1.029 -6.225 1.00 96.50 83 CYS A O 1
ATOM 652 N N . THR A 1 84 ? 10.364 0.238 -7.335 1.00 96.75 84 THR A N 1
ATOM 653 C CA . THR A 1 84 ? 9.825 -1.107 -7.618 1.00 96.75 84 THR A CA 1
ATOM 654 C C . THR A 1 84 ? 10.810 -2.239 -7.323 1.00 96.75 84 THR A C 1
ATOM 656 O O . THR A 1 84 ? 10.433 -3.407 -7.381 1.00 96.75 84 THR A O 1
ATOM 659 N N . ASP A 1 85 ? 12.037 -1.900 -6.913 1.00 97.62 85 ASP A N 1
ATOM 660 C CA . ASP A 1 85 ? 13.045 -2.849 -6.444 1.00 97.62 85 ASP A CA 1
ATOM 661 C C . ASP A 1 85 ? 12.900 -3.114 -4.937 1.00 97.62 85 ASP A C 1
ATOM 663 O O . ASP A 1 85 ? 13.206 -2.256 -4.098 1.00 97.62 85 ASP A O 1
ATOM 667 N N . SER A 1 86 ? 12.446 -4.317 -4.581 1.00 96.69 86 SER A N 1
ATOM 668 C CA . SER A 1 86 ? 12.286 -4.725 -3.186 1.00 96.69 86 SER A CA 1
ATOM 669 C C . SER A 1 86 ? 13.617 -4.865 -2.449 1.00 96.69 86 SER A C 1
ATOM 671 O O . SER A 1 86 ? 13.634 -4.753 -1.223 1.00 96.69 86 SER A O 1
ATOM 673 N N . THR A 1 87 ? 14.738 -5.076 -3.154 1.00 97.44 87 THR A N 1
ATOM 674 C CA . THR A 1 87 ? 16.045 -5.286 -2.511 1.00 97.44 87 THR A CA 1
ATOM 675 C C . THR A 1 87 ? 16.512 -4.060 -1.728 1.00 97.44 87 THR A C 1
ATOM 677 O O . THR A 1 87 ? 17.214 -4.210 -0.727 1.00 97.44 87 THR A O 1
ATOM 680 N N . GLN A 1 88 ? 16.047 -2.860 -2.094 1.00 97.69 88 GLN A N 1
ATOM 681 C CA . GLN A 1 88 ? 16.307 -1.633 -1.339 1.00 97.69 88 GLN A CA 1
ATOM 682 C C . GLN A 1 88 ? 15.703 -1.680 0.073 1.00 97.69 88 GLN A C 1
ATOM 684 O O . GLN A 1 88 ? 16.338 -1.255 1.042 1.00 97.69 88 GLN A O 1
ATOM 689 N N . LEU A 1 89 ? 14.495 -2.237 0.217 1.00 97.62 89 LEU A N 1
ATOM 690 C CA . LEU A 1 89 ? 13.877 -2.474 1.524 1.00 97.62 89 LEU A CA 1
ATOM 691 C C . LEU A 1 89 ? 14.605 -3.607 2.255 1.00 97.62 89 LEU A C 1
ATOM 693 O O . LEU A 1 89 ? 14.948 -3.471 3.434 1.00 97.62 89 LEU A O 1
ATOM 697 N N . SER A 1 90 ? 14.929 -4.688 1.541 1.00 97.38 90 SER A N 1
ATOM 698 C CA . SER A 1 90 ? 15.637 -5.842 2.095 1.00 97.38 90 SER A CA 1
ATOM 699 C C . SER A 1 90 ? 17.007 -5.466 2.670 1.00 97.38 90 SER A C 1
ATOM 701 O O . SER A 1 90 ? 17.379 -6.008 3.714 1.00 97.38 90 SER A O 1
ATOM 703 N N . ALA A 1 91 ? 17.733 -4.540 2.032 1.00 97.69 91 ALA A N 1
ATOM 704 C CA . ALA A 1 91 ? 19.023 -4.003 2.477 1.00 97.69 91 ALA A CA 1
ATOM 705 C C . ALA A 1 91 ? 18.903 -3.178 3.769 1.00 97.69 91 ALA A C 1
ATOM 707 O O . ALA A 1 91 ? 19.800 -3.195 4.609 1.00 97.69 91 ALA A O 1
ATOM 708 N N . LYS A 1 92 ? 17.753 -2.528 3.988 1.00 97.69 92 LYS A N 1
ATOM 709 C CA . LYS A 1 92 ? 17.411 -1.850 5.249 1.00 97.69 92 LYS A CA 1
ATOM 710 C C . LYS A 1 92 ? 16.911 -2.817 6.333 1.00 97.69 92 LYS A C 1
ATOM 712 O O . LYS A 1 92 ? 16.571 -2.382 7.434 1.00 97.69 92 LYS A O 1
ATOM 717 N N . GLY A 1 93 ? 16.858 -4.121 6.057 1.00 97.69 93 GLY A N 1
ATOM 718 C CA . GLY A 1 93 ? 16.326 -5.135 6.971 1.00 97.69 93 GLY A CA 1
ATOM 719 C C . GLY A 1 93 ? 14.796 -5.223 6.978 1.00 97.69 93 GLY A C 1
ATOM 720 O O . GLY A 1 93 ? 14.225 -5.807 7.895 1.00 97.69 93 GLY A O 1
ATOM 721 N N . ILE A 1 94 ? 14.121 -4.651 5.978 1.00 97.75 94 ILE A N 1
ATOM 722 C CA . ILE A 1 94 ? 12.664 -4.705 5.828 1.00 97.75 94 ILE A CA 1
ATOM 723 C C . ILE A 1 94 ? 12.330 -5.775 4.796 1.00 97.75 94 ILE A C 1
ATOM 725 O O . ILE A 1 94 ? 12.558 -5.606 3.606 1.00 97.75 94 ILE A O 1
ATOM 729 N N . LYS A 1 95 ? 11.806 -6.899 5.284 1.00 96.75 95 LYS A N 1
ATOM 730 C CA . LYS A 1 95 ? 11.700 -8.158 4.532 1.00 96.75 95 LYS A CA 1
ATOM 731 C C . LYS A 1 95 ? 10.294 -8.465 4.012 1.00 96.75 95 LYS A C 1
ATOM 733 O O . LYS A 1 95 ? 10.036 -9.564 3.537 1.00 96.75 95 LYS A O 1
ATOM 738 N N . ILE A 1 96 ? 9.375 -7.505 4.123 1.00 94.31 96 ILE A N 1
ATOM 739 C CA . ILE A 1 96 ? 7.944 -7.691 3.826 1.00 94.31 96 ILE A CA 1
ATOM 740 C C . ILE A 1 96 ? 7.671 -8.040 2.352 1.00 94.31 96 ILE A C 1
ATOM 742 O O . ILE A 1 96 ? 6.660 -8.670 2.064 1.00 94.31 96 ILE A O 1
ATOM 746 N N . TRP A 1 97 ? 8.590 -7.688 1.443 1.00 95.88 97 TRP A N 1
ATOM 747 C CA . TRP A 1 97 ? 8.493 -7.958 0.005 1.00 95.88 97 TRP A CA 1
ATOM 748 C C . TRP A 1 97 ? 9.410 -9.090 -0.487 1.00 9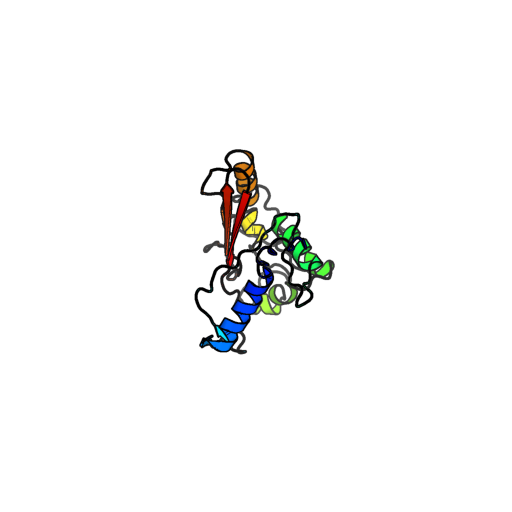5.88 97 TRP A C 1
ATOM 750 O O . TRP A 1 97 ? 9.267 -9.509 -1.634 1.00 95.88 97 TRP A O 1
ATOM 760 N N . ASP A 1 98 ? 10.312 -9.631 0.347 1.00 95.06 98 ASP A N 1
ATOM 761 C CA . ASP A 1 98 ? 11.324 -10.622 -0.073 1.00 95.06 98 ASP A CA 1
ATOM 762 C C . ASP A 1 98 ? 10.682 -11.877 -0.684 1.00 95.06 98 ASP A C 1
ATOM 764 O O . ASP A 1 98 ? 11.158 -12.394 -1.693 1.00 95.06 98 ASP A O 1
ATOM 768 N N . GLY A 1 99 ? 9.562 -12.343 -0.119 1.00 93.12 99 GLY A N 1
ATOM 769 C CA . GLY A 1 99 ? 8.839 -13.503 -0.645 1.00 93.12 99 GLY A CA 1
ATOM 770 C C . GLY A 1 99 ? 8.291 -13.269 -2.056 1.00 93.12 99 GLY A C 1
ATOM 771 O O . GLY A 1 99 ? 8.471 -14.109 -2.937 1.00 93.12 99 GLY A O 1
ATOM 772 N N . ASN A 1 100 ? 7.670 -12.109 -2.292 1.00 91.69 100 ASN A N 1
ATOM 773 C CA . ASN A 1 100 ? 7.087 -11.747 -3.588 1.00 91.69 100 ASN A CA 1
ATOM 774 C C . ASN A 1 100 ? 8.134 -11.325 -4.629 1.00 91.69 100 ASN A C 1
ATOM 776 O O . ASN A 1 100 ? 7.896 -11.495 -5.820 1.00 91.69 100 ASN A O 1
ATOM 780 N N . GLY A 1 101 ? 9.276 -10.792 -4.189 1.00 93.31 101 GLY A N 1
ATOM 781 C CA . GLY A 1 101 ? 10.411 -10.441 -5.045 1.00 93.31 101 GLY A CA 1
ATOM 782 C C . GLY A 1 101 ? 11.372 -11.603 -5.310 1.00 93.31 101 GLY A C 1
ATOM 783 O O . GLY A 1 101 ? 12.310 -11.452 -6.092 1.00 93.31 101 GLY A O 1
ATOM 784 N N . SER A 1 102 ? 11.179 -12.760 -4.670 1.00 95.94 102 SER A N 1
ATOM 785 C CA . SER A 1 102 ? 12.047 -13.921 -4.872 1.00 95.94 102 SER A CA 1
ATOM 786 C C . SER A 1 102 ? 11.992 -14.422 -6.317 1.00 95.94 102 SER A C 1
ATOM 788 O O . SER A 1 102 ? 10.946 -14.393 -6.970 1.00 95.94 102 SER A O 1
ATOM 790 N N . LYS A 1 103 ? 13.125 -14.928 -6.820 1.00 95.62 103 LYS A N 1
ATOM 791 C CA . LYS A 1 103 ? 13.202 -15.449 -8.191 1.00 95.62 103 LYS A CA 1
ATOM 792 C C . LYS A 1 103 ? 12.198 -16.581 -8.429 1.00 95.62 103 LYS A C 1
ATOM 794 O O . LYS A 1 103 ? 11.496 -16.562 -9.435 1.00 95.62 103 LYS A O 1
ATOM 799 N N . GLU A 1 104 ? 12.078 -17.494 -7.467 1.00 96.00 104 GLU A N 1
ATOM 800 C CA . GLU A 1 104 ? 11.121 -18.605 -7.500 1.00 96.00 104 GLU A CA 1
ATOM 801 C C . GLU A 1 104 ? 9.673 -18.111 -7.644 1.00 96.00 104 GLU A C 1
ATOM 803 O O . GLU A 1 104 ? 8.914 -18.616 -8.475 1.00 96.00 104 GLU A O 1
ATOM 808 N N . PHE A 1 105 ? 9.280 -17.086 -6.877 1.00 93.06 105 PHE A N 1
ATOM 809 C CA . PHE A 1 105 ? 7.935 -16.524 -6.971 1.00 93.06 105 PHE A CA 1
ATOM 810 C C . PHE A 1 105 ? 7.689 -15.872 -8.335 1.00 93.06 105 PHE A C 1
ATOM 812 O O . PHE A 1 105 ? 6.642 -16.102 -8.942 1.00 93.06 105 PHE A O 1
ATOM 819 N N . LEU A 1 106 ? 8.647 -15.091 -8.841 1.00 93.25 106 LEU A N 1
ATOM 820 C CA . LEU A 1 106 ? 8.538 -14.442 -10.149 1.00 93.25 106 LEU A 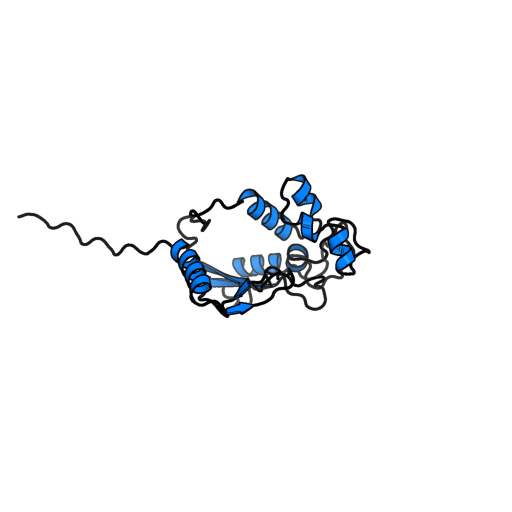CA 1
ATOM 821 C C . LEU A 1 106 ? 8.410 -15.473 -11.279 1.00 93.25 106 LEU A C 1
ATOM 823 O O . LEU A 1 106 ? 7.529 -15.347 -12.131 1.00 93.25 106 LEU A O 1
ATOM 827 N N . GLU A 1 107 ? 9.218 -16.534 -11.261 1.00 94.38 107 GLU A N 1
ATOM 828 C CA . GLU A 1 107 ? 9.152 -17.631 -12.234 1.00 94.38 107 GLU A CA 1
ATOM 829 C C . GLU A 1 107 ? 7.816 -18.371 -12.184 1.00 94.38 107 GLU A C 1
ATOM 831 O O . GLU A 1 107 ? 7.161 -18.523 -13.218 1.00 94.38 107 GLU A O 1
ATOM 836 N N . LYS A 1 108 ? 7.345 -18.734 -10.982 1.00 92.81 108 LYS A N 1
ATOM 837 C CA . LYS A 1 108 ? 6.036 -19.380 -10.770 1.00 92.81 108 LYS A CA 1
ATOM 838 C C . LYS A 1 108 ? 4.878 -18.572 -11.350 1.00 92.81 108 LYS A C 1
ATOM 840 O O . LYS A 1 108 ? 3.809 -19.111 -11.637 1.00 92.81 108 LYS A O 1
ATOM 845 N N . ARG A 1 109 ? 5.066 -17.267 -11.496 1.00 87.94 109 ARG A N 1
ATOM 846 C CA . ARG A 1 109 ? 4.061 -16.354 -12.013 1.00 87.94 109 ARG A CA 1
ATOM 847 C C . ARG A 1 109 ? 4.295 -15.912 -13.464 1.00 87.94 109 ARG A C 1
ATOM 849 O O . ARG A 1 109 ? 3.615 -15.000 -13.926 1.00 87.94 109 ARG A O 1
ATOM 856 N N . GLY A 1 110 ? 5.224 -16.545 -14.182 1.00 92.38 110 GLY A N 1
ATOM 857 C CA . GLY A 1 110 ? 5.515 -16.240 -15.587 1.00 92.38 110 GLY A CA 1
ATOM 858 C C . GLY A 1 110 ? 6.348 -14.971 -15.802 1.00 92.38 110 GLY A C 1
ATOM 859 O O . GLY A 1 110 ? 6.468 -14.496 -16.927 1.00 92.38 110 GLY A O 1
ATOM 860 N N . LEU A 1 111 ? 6.951 -14.423 -14.745 1.00 93.12 111 LEU A N 1
ATOM 861 C CA . LEU A 1 111 ? 7.808 -13.235 -14.784 1.00 93.12 111 LEU A CA 1
ATOM 862 C C . LEU A 1 111 ? 9.296 -13.580 -14.660 1.00 93.12 111 LEU A C 1
ATOM 864 O O . LEU A 1 111 ? 10.090 -12.770 -14.196 1.00 93.12 111 LEU A O 1
ATOM 868 N N . GLY A 1 112 ? 9.699 -14.777 -15.092 1.00 92.44 112 GLY A N 1
ATOM 869 C CA . GLY A 1 112 ? 11.090 -15.236 -15.008 1.00 92.44 112 GLY A CA 1
ATOM 870 C C . GLY A 1 112 ? 12.099 -14.369 -15.777 1.00 92.44 112 GLY A C 1
ATOM 871 O O . GLY A 1 112 ? 13.295 -14.471 -15.526 1.00 92.44 112 GLY A O 1
ATOM 872 N N . HIS A 1 113 ? 11.643 -13.486 -16.669 1.00 93.44 113 HIS A N 1
ATOM 873 C CA . HIS A 1 113 ? 12.491 -12.495 -17.337 1.00 93.44 113 HIS A CA 1
ATOM 874 C C . HIS A 1 113 ? 12.969 -11.374 -16.397 1.00 93.44 113 HIS A C 1
ATOM 876 O O . HIS A 1 113 ? 13.973 -10.732 -16.683 1.00 93.44 113 HIS A O 1
ATOM 882 N N . ARG A 1 114 ? 12.287 -11.153 -15.266 1.00 94.69 114 ARG A N 1
ATOM 883 C CA . ARG A 1 114 ? 12.656 -10.143 -14.269 1.00 94.69 114 ARG A CA 1
ATOM 884 C C . ARG A 1 114 ? 13.776 -10.639 -13.361 1.00 94.69 114 ARG A C 1
ATOM 886 O O . ARG A 1 114 ? 13.867 -11.838 -13.050 1.00 94.69 114 ARG A O 1
ATOM 893 N N . ARG A 1 115 ? 14.625 -9.715 -12.902 1.0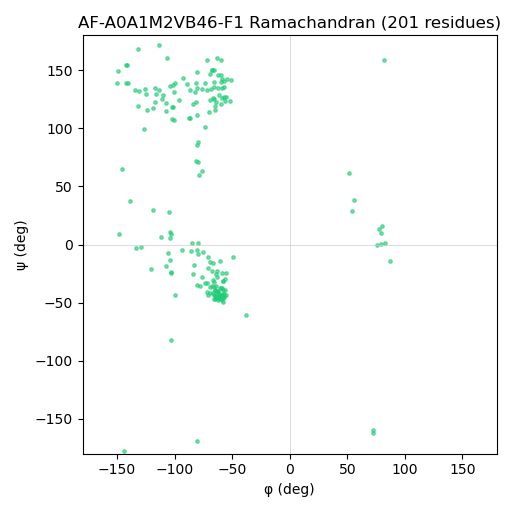0 96.25 115 ARG A N 1
ATOM 894 C CA . ARG A 1 115 ? 15.625 -10.012 -11.866 1.00 96.25 115 ARG A CA 1
ATOM 895 C C . ARG A 1 115 ? 14.958 -10.191 -10.503 1.00 96.25 115 ARG A C 1
ATOM 897 O O . ARG A 1 115 ? 13.857 -9.702 -10.273 1.00 96.25 115 ARG A O 1
ATOM 904 N N . ALA A 1 116 ? 15.633 -10.878 -9.583 1.00 96.69 116 ALA A N 1
ATOM 905 C CA . ALA A 1 116 ? 15.157 -10.951 -8.204 1.00 96.69 116 ALA A CA 1
ATOM 906 C C . ALA A 1 116 ? 15.016 -9.533 -7.617 1.00 96.69 116 ALA A C 1
ATOM 908 O O . ALA A 1 116 ? 15.890 -8.682 -7.804 1.00 96.69 116 ALA A O 1
ATOM 909 N N . GLY A 1 117 ? 13.898 -9.299 -6.936 1.00 95.94 117 GLY A N 1
ATOM 910 C CA . GLY A 1 117 ? 13.512 -8.024 -6.343 1.00 95.94 117 GLY A CA 1
ATOM 911 C C . GLY A 1 117 ? 12.766 -7.056 -7.261 1.00 95.94 117 GLY A C 1
ATOM 912 O O . GLY A 1 117 ? 12.138 -6.137 -6.747 1.00 95.94 117 GLY A O 1
ATOM 913 N N . ASP A 1 118 ? 12.757 -7.273 -8.579 1.00 97.00 118 ASP A N 1
ATOM 914 C CA . ASP A 1 118 ? 11.917 -6.501 -9.501 1.00 97.00 118 ASP A CA 1
ATOM 915 C C . ASP A 1 118 ? 10.451 -6.939 -9.340 1.00 97.00 118 ASP A C 1
ATOM 917 O O . ASP A 1 118 ? 10.024 -7.986 -9.839 1.00 97.00 118 ASP A O 1
ATOM 921 N N . LEU A 1 119 ? 9.677 -6.129 -8.613 1.00 95.06 119 LEU A N 1
ATOM 922 C CA . LEU A 1 119 ? 8.252 -6.370 -8.371 1.00 95.06 119 LEU A CA 1
ATOM 923 C C . LEU A 1 119 ? 7.367 -5.955 -9.556 1.00 95.06 119 LEU A C 1
ATOM 925 O O . LEU A 1 119 ? 6.164 -6.232 -9.561 1.00 95.06 119 LEU A O 1
ATOM 929 N N . GLY A 1 120 ? 7.937 -5.290 -10.557 1.00 94.50 120 GLY A N 1
ATOM 930 C CA . GLY A 1 120 ? 7.218 -4.664 -11.647 1.00 94.50 120 GLY A CA 1
ATOM 931 C C . GLY A 1 120 ? 6.459 -3.407 -11.254 1.00 94.50 120 GLY A C 1
ATOM 932 O O . GLY A 1 120 ? 6.742 -2.804 -10.220 1.00 94.50 120 GLY A O 1
ATOM 933 N N . PRO A 1 121 ? 5.496 -2.970 -12.082 1.00 95.38 121 PRO A N 1
ATOM 934 C CA . PRO A 1 121 ? 4.819 -1.684 -11.929 1.00 95.38 121 PRO A CA 1
ATOM 935 C C . PRO A 1 121 ? 3.776 -1.710 -10.793 1.00 95.38 121 PRO A C 1
ATOM 937 O O . PRO A 1 121 ? 2.571 -1.573 -11.023 1.00 95.38 121 PRO A O 1
ATOM 940 N N . VAL A 1 122 ? 4.239 -1.917 -9.558 1.00 93.06 122 VAL A N 1
ATOM 941 C CA . VAL A 1 122 ? 3.441 -1.954 -8.323 1.00 93.06 122 VAL A CA 1
ATOM 942 C C . VAL A 1 122 ? 3.136 -0.540 -7.806 1.00 93.06 122 VAL A C 1
ATOM 944 O O . VAL A 1 122 ? 3.331 0.444 -8.515 1.00 93.06 122 VAL A O 1
ATOM 947 N N . TYR A 1 123 ? 2.612 -0.425 -6.582 1.00 94.06 123 TYR A N 1
ATOM 948 C CA . TYR A 1 123 ? 2.057 0.801 -5.991 1.00 94.06 123 TYR A CA 1
ATOM 949 C C . TYR A 1 123 ? 2.809 2.091 -6.330 1.00 94.06 123 TYR A C 1
ATOM 951 O O . TYR A 1 123 ? 2.220 2.972 -6.952 1.00 94.06 123 TYR A O 1
ATOM 959 N N . GLY A 1 124 ? 4.092 2.192 -5.962 1.00 94.56 124 GLY A N 1
ATOM 960 C CA . GLY A 1 124 ? 4.872 3.412 -6.166 1.00 94.56 124 GLY A CA 1
ATOM 961 C C . GLY A 1 124 ? 4.934 3.823 -7.63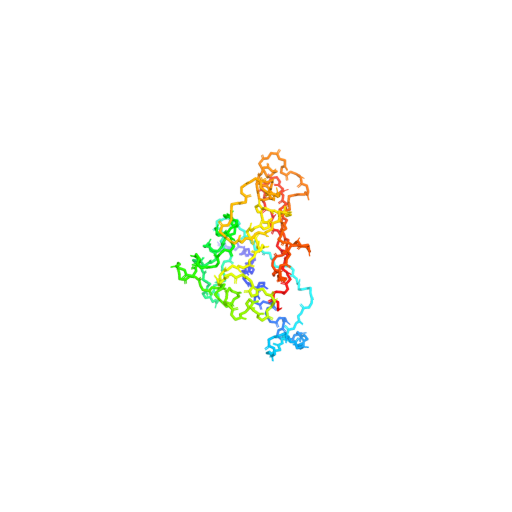3 1.00 94.56 124 GLY A C 1
ATOM 962 O O . GLY A 1 124 ? 4.662 4.977 -7.966 1.00 94.56 124 GLY A O 1
ATOM 963 N N . PHE A 1 125 ? 5.185 2.865 -8.525 1.00 96.81 125 PHE A N 1
ATOM 964 C CA . PHE A 1 125 ? 5.172 3.111 -9.963 1.00 96.81 125 PHE A CA 1
ATOM 965 C C . PHE A 1 125 ? 3.823 3.647 -10.435 1.00 96.81 125 PHE A C 1
ATOM 967 O O . PHE A 1 125 ? 3.771 4.636 -11.154 1.00 96.81 125 PHE A O 1
ATOM 974 N N . GLN A 1 126 ? 2.710 3.055 -9.996 1.00 95.25 126 GLN A N 1
ATOM 975 C CA . GLN A 1 126 ? 1.388 3.558 -10.375 1.00 95.25 126 GLN A CA 1
ATOM 976 C C . GLN A 1 126 ? 1.119 4.949 -9.791 1.00 95.25 126 GLN A C 1
ATOM 978 O O . GLN A 1 126 ? 0.449 5.753 -10.427 1.00 95.25 126 GLN A O 1
ATOM 983 N N . TRP A 1 127 ? 1.643 5.280 -8.611 1.00 96.06 127 TRP A N 1
ATOM 984 C CA . TRP A 1 127 ? 1.449 6.601 -8.009 1.00 96.06 127 TRP A CA 1
ATOM 985 C C . TRP A 1 127 ? 2.181 7.712 -8.759 1.00 96.06 127 TRP A C 1
ATOM 987 O O . TRP A 1 127 ? 1.648 8.818 -8.856 1.00 96.06 127 TRP A O 1
ATOM 997 N N . ARG A 1 128 ? 3.380 7.425 -9.275 1.00 97.69 128 ARG A N 1
ATOM 998 C CA . ARG A 1 128 ? 4.262 8.424 -9.897 1.00 97.69 128 ARG A CA 1
ATOM 999 C C . ARG A 1 128 ? 4.267 8.380 -11.431 1.00 97.69 128 ARG A C 1
ATOM 1001 O O . ARG A 1 128 ? 4.532 9.398 -12.058 1.00 97.69 128 ARG A O 1
ATOM 1008 N N . HIS A 1 129 ? 3.939 7.231 -12.023 1.00 97.25 129 HIS A N 1
ATOM 1009 C CA . HIS A 1 129 ? 4.109 6.919 -13.449 1.00 97.25 129 HIS A CA 1
ATOM 1010 C C . HIS A 1 129 ? 2.908 6.151 -14.031 1.00 97.25 129 HIS A C 1
ATOM 1012 O O . HIS A 1 129 ? 3.064 5.252 -14.861 1.00 97.25 129 HIS A O 1
ATOM 1018 N N . PHE A 1 130 ? 1.681 6.471 -13.604 1.00 96.06 130 PHE A N 1
ATOM 1019 C CA . PHE A 1 130 ? 0.486 5.736 -14.034 1.00 96.06 130 PHE A CA 1
ATOM 1020 C C . PHE A 1 130 ? 0.361 5.708 -15.564 1.00 96.06 130 PHE A C 1
ATOM 1022 O O . PHE A 1 130 ? 0.379 6.754 -16.216 1.00 96.06 130 PHE A O 1
ATOM 1029 N N . GLY A 1 131 ? 0.206 4.513 -16.137 1.00 94.88 131 GLY A N 1
ATOM 1030 C CA . GLY A 1 131 ? 0.064 4.319 -17.585 1.00 94.88 131 GLY A CA 1
ATOM 1031 C C . GLY A 1 131 ? 1.368 4.370 -18.391 1.00 94.88 131 GLY A C 1
ATOM 1032 O O . GLY A 1 131 ? 1.311 4.202 -19.606 1.00 94.88 131 GLY A O 1
ATOM 1033 N N . ALA A 1 132 ? 2.529 4.568 -17.757 1.00 95.94 132 ALA A N 1
ATOM 1034 C CA . ALA A 1 132 ? 3.815 4.410 -18.431 1.00 95.94 132 ALA A CA 1
ATOM 1035 C C . ALA A 1 132 ? 4.095 2.934 -18.765 1.00 95.94 132 ALA A C 1
ATOM 1037 O O . ALA A 1 132 ? 3.736 2.032 -18.001 1.00 95.94 132 ALA A O 1
ATOM 1038 N N . SER A 1 133 ? 4.775 2.692 -19.888 1.00 94.62 133 SER A N 1
ATOM 1039 C CA . SER A 1 133 ? 5.330 1.375 -20.209 1.00 94.62 133 SER A CA 1
ATOM 1040 C C . SER A 1 133 ? 6.436 1.033 -19.218 1.00 94.62 133 SER A C 1
ATOM 1042 O O . SER A 1 133 ? 7.366 1.817 -19.043 1.00 94.62 133 SER A O 1
ATOM 1044 N N . TYR A 1 134 ? 6.321 -0.124 -18.570 1.00 95.19 134 TYR A N 1
ATOM 1045 C CA . TYR A 1 134 ? 7.329 -0.612 -17.636 1.00 95.19 134 TYR A CA 1
ATOM 1046 C C . TYR A 1 134 ? 8.420 -1.385 -18.382 1.00 95.19 134 TYR A C 1
ATOM 1048 O O . TYR A 1 134 ? 8.107 -2.252 -19.197 1.00 95.19 134 TYR A O 1
ATOM 1056 N N . GLU A 1 135 ? 9.673 -1.082 -18.070 1.00 94.75 135 GLU A N 1
ATOM 1057 C CA . GLU A 1 135 ? 10.878 -1.726 -18.592 1.00 94.75 135 GLU A CA 1
ATOM 1058 C C . GLU A 1 135 ? 11.428 -2.679 -17.514 1.00 94.75 135 GLU A C 1
ATOM 1060 O O . GLU A 1 135 ? 11.084 -3.862 -17.507 1.00 94.75 135 GLU A O 1
ATOM 1065 N N . ASP A 1 136 ? 12.174 -2.153 -16.544 1.00 95.56 136 ASP A N 1
ATOM 1066 C CA . ASP A 1 136 ? 12.649 -2.854 -15.347 1.00 95.56 136 ASP A CA 1
ATOM 1067 C C . ASP A 1 136 ? 12.651 -1.914 -14.121 1.00 95.56 136 ASP A C 1
ATOM 1069 O O . ASP A 1 136 ? 12.201 -0.764 -14.194 1.00 95.56 136 ASP A O 1
ATOM 1073 N N . CYS A 1 137 ? 13.109 -2.405 -12.970 1.00 96.00 137 CYS A N 1
ATOM 1074 C CA . CYS A 1 137 ? 13.144 -1.629 -11.730 1.00 96.00 137 CYS A CA 1
ATOM 1075 C C . CYS A 1 137 ? 14.332 -0.659 -11.603 1.00 96.00 137 CYS A C 1
ATOM 1077 O O . CYS A 1 137 ? 14.375 0.090 -10.626 1.00 96.00 137 CYS A O 1
ATOM 1079 N N . ASP A 1 138 ? 15.268 -0.676 -12.554 1.00 96.19 138 ASP A N 1
ATOM 1080 C CA . ASP A 1 138 ? 16.464 0.174 -12.595 1.00 96.19 138 ASP A CA 1
ATOM 1081 C C . ASP A 1 138 ? 16.326 1.321 -13.620 1.00 96.19 138 ASP A C 1
ATOM 1083 O O . ASP A 1 138 ? 17.103 2.276 -13.602 1.00 96.19 138 ASP A O 1
ATOM 1087 N N . ALA A 1 139 ? 15.326 1.247 -14.503 1.00 96.62 139 ALA A N 1
ATOM 1088 C CA . ALA A 1 139 ? 15.050 2.236 -15.534 1.00 96.62 139 ALA A CA 1
ATOM 1089 C C . ALA A 1 139 ? 14.567 3.592 -14.986 1.00 96.62 139 ALA A C 1
ATOM 1091 O O . ALA A 1 139 ? 13.864 3.698 -13.978 1.00 96.62 139 ALA A O 1
ATOM 1092 N N . GLU A 1 140 ? 14.887 4.652 -15.732 1.00 96.19 140 GLU A N 1
ATOM 1093 C CA . GLU A 1 140 ? 14.454 6.017 -15.442 1.00 96.19 140 GLU A CA 1
ATOM 1094 C C . GLU A 1 140 ? 13.042 6.267 -16.011 1.00 96.19 140 GLU A C 1
ATOM 1096 O O . GLU A 1 140 ? 12.799 6.186 -17.226 1.00 96.19 140 GLU A O 1
ATOM 1101 N N . TYR A 1 141 ? 12.102 6.615 -15.129 1.00 96.94 141 TYR A N 1
ATOM 1102 C CA . TYR A 1 141 ? 10.705 6.902 -15.487 1.00 96.94 141 TYR A CA 1
ATOM 1103 C C . TYR A 1 141 ? 10.307 8.372 -15.320 1.00 96.94 141 TYR A C 1
ATOM 1105 O O . TYR A 1 141 ? 9.138 8.721 -15.494 1.00 96.94 141 TYR A O 1
ATOM 1113 N N . THR A 1 142 ? 11.259 9.255 -15.014 1.00 95.00 142 THR A N 1
ATOM 1114 C CA . THR A 1 142 ? 11.014 10.693 -14.859 1.00 95.00 142 THR A CA 1
ATOM 1115 C C . THR A 1 142 ? 10.286 11.263 -16.082 1.00 95.00 142 THR A C 1
ATOM 1117 O O . THR A 1 142 ? 10.727 11.118 -17.219 1.00 95.00 142 THR A O 1
ATOM 1120 N N . GLY A 1 143 ? 9.130 11.892 -15.848 1.00 94.62 143 GLY A N 1
ATOM 1121 C CA . GLY A 1 143 ? 8.285 12.467 -16.902 1.00 94.62 143 GLY A CA 1
ATOM 1122 C C . GLY A 1 143 ? 7.461 11.461 -17.720 1.00 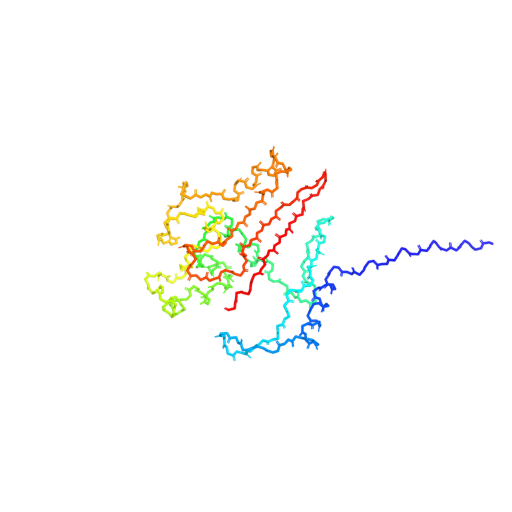94.62 143 GLY A C 1
ATOM 1123 O O . GLY A 1 143 ? 6.707 11.884 -18.595 1.00 94.62 143 GLY A O 1
ATOM 1124 N N . LYS A 1 144 ? 7.557 10.151 -17.450 1.00 97.00 144 LYS A N 1
ATOM 1125 C CA . LYS A 1 144 ? 6.726 9.120 -18.088 1.00 97.00 144 LYS A CA 1
ATOM 1126 C C . LYS A 1 144 ? 5.438 8.891 -17.283 1.00 97.00 144 LYS A C 1
ATOM 1128 O O . LYS A 1 144 ? 5.470 8.780 -16.057 1.00 97.00 144 LYS A O 1
ATOM 1133 N N . GLY A 1 145 ? 4.314 8.742 -17.988 1.00 96.69 145 GLY A N 1
ATOM 1134 C CA . GLY A 1 145 ? 3.003 8.464 -17.388 1.00 96.69 145 GLY A CA 1
ATOM 1135 C C . GLY A 1 145 ? 2.394 9.665 -16.656 1.00 96.69 145 GLY A C 1
ATOM 1136 O O . GLY A 1 145 ? 2.747 10.814 -16.911 1.00 96.69 145 GLY A O 1
ATOM 1137 N N . VAL A 1 146 ? 1.443 9.392 -15.760 1.00 97.31 146 VAL A N 1
ATOM 1138 C CA . VAL A 1 146 ? 0.764 10.405 -14.938 1.00 97.31 146 VAL A CA 1
ATOM 1139 C C . VAL A 1 146 ? 1.245 10.323 -13.488 1.00 97.31 146 VAL A C 1
ATOM 1141 O O . VAL A 1 146 ? 1.051 9.299 -12.828 1.00 97.31 146 VAL A O 1
ATOM 1144 N N . ASP A 1 147 ? 1.797 11.425 -12.969 1.00 98.12 147 ASP A N 1
ATOM 1145 C CA . ASP A 1 147 ? 2.131 11.576 -11.546 1.00 98.12 147 ASP A CA 1
ATOM 1146 C C . ASP A 1 147 ? 0.873 11.947 -10.744 1.00 98.12 147 ASP A C 1
ATOM 1148 O O . ASP A 1 147 ? 0.540 13.117 -10.522 1.00 98.12 147 ASP A O 1
ATOM 1152 N N . GLN A 1 148 ? 0.129 10.914 -10.344 1.00 96.50 148 GLN A N 1
ATOM 1153 C CA . GLN A 1 148 ? -1.117 11.054 -9.592 1.00 96.50 148 GLN A CA 1
ATOM 1154 C C . GLN A 1 148 ? -0.886 11.674 -8.210 1.00 96.50 148 GLN A C 1
ATOM 1156 O O . GLN A 1 148 ? -1.732 12.433 -7.728 1.00 96.50 148 GLN A O 1
ATOM 1161 N N . LEU A 1 149 ? 0.240 11.354 -7.561 1.00 96.00 149 LEU A N 1
ATOM 1162 C CA . LEU A 1 149 ? 0.572 11.894 -6.244 1.00 96.00 149 LEU A CA 1
ATOM 1163 C C . LEU A 1 149 ? 0.780 13.408 -6.324 1.00 96.00 149 LEU A C 1
ATOM 1165 O O . LEU A 1 149 ? 0.192 14.152 -5.535 1.00 96.00 149 LEU A O 1
ATOM 1169 N N . GLN A 1 150 ? 1.555 13.866 -7.309 1.00 97.06 150 GLN A N 1
ATOM 1170 C CA . GLN A 1 150 ? 1.789 15.289 -7.532 1.00 97.06 150 GLN A CA 1
ATOM 1171 C C . GLN A 1 150 ? 0.486 16.036 -7.851 1.00 97.06 150 GLN A C 1
ATOM 1173 O O . GLN A 1 150 ? 0.247 17.113 -7.299 1.00 97.06 150 GLN A O 1
ATOM 1178 N N . GLU A 1 151 ? -0.390 15.458 -8.679 1.00 96.19 151 GLU A N 1
ATOM 1179 C CA . GLU A 1 151 ? -1.689 16.061 -8.996 1.00 96.19 151 GLU A CA 1
ATOM 1180 C C . GLU A 1 151 ? -2.607 16.134 -7.767 1.00 96.19 151 GLU A C 1
ATOM 1182 O O . GLU A 1 151 ? -3.250 17.160 -7.533 1.00 96.19 151 GLU A O 1
ATOM 1187 N N . CYS A 1 152 ? -2.628 15.096 -6.925 1.00 95.62 152 CYS A N 1
ATOM 1188 C CA . CYS A 1 152 ? -3.373 15.126 -5.666 1.00 95.62 152 CYS A CA 1
ATOM 1189 C C . CYS A 1 152 ? -2.871 16.241 -4.741 1.00 95.62 152 CYS A C 1
ATOM 1191 O O . CYS A 1 152 ? -3.678 17.013 -4.226 1.00 95.62 152 CYS A O 1
ATOM 1193 N N . ILE A 1 153 ? -1.551 16.369 -4.564 1.00 95.31 153 ILE A N 1
ATOM 1194 C CA . ILE A 1 153 ? -0.944 17.430 -3.746 1.00 95.31 153 ILE A CA 1
ATOM 1195 C C . ILE A 1 153 ? -1.311 18.811 -4.297 1.00 95.31 153 ILE A C 1
ATOM 1197 O O . ILE A 1 153 ? -1.692 19.700 -3.531 1.00 95.31 153 ILE A O 1
ATOM 1201 N N . ARG A 1 154 ? -1.230 18.996 -5.621 1.00 97.19 154 ARG A N 1
ATOM 1202 C CA . ARG A 1 154 ? -1.594 20.252 -6.287 1.00 97.19 154 ARG A CA 1
ATOM 1203 C C . ARG A 1 154 ? -3.055 20.614 -6.018 1.00 97.19 154 ARG A C 1
ATOM 1205 O O . ARG A 1 154 ? -3.328 21.747 -5.626 1.00 97.19 154 ARG A O 1
ATOM 1212 N N . LYS A 1 155 ? -3.984 19.668 -6.182 1.00 94.81 155 LYS A N 1
ATOM 1213 C CA . LYS A 1 155 ? -5.413 19.893 -5.918 1.00 94.81 155 LYS A CA 1
ATOM 1214 C C . LYS A 1 155 ? -5.686 20.202 -4.454 1.00 94.81 155 LYS A C 1
ATOM 1216 O O . LYS A 1 155 ? -6.358 21.179 -4.176 1.00 94.81 155 LYS A O 1
ATOM 1221 N N . ILE A 1 156 ? -5.095 19.468 -3.514 1.00 93.44 156 ILE A N 1
ATOM 1222 C CA . ILE A 1 156 ? -5.258 19.756 -2.079 1.00 93.44 156 ILE A CA 1
ATOM 1223 C C . ILE A 1 156 ? -4.846 21.200 -1.749 1.00 93.44 156 ILE A C 1
ATOM 1225 O O . ILE A 1 156 ? -5.510 21.859 -0.954 1.00 93.44 156 ILE A O 1
ATOM 1229 N N . LYS A 1 157 ? -3.775 21.707 -2.372 1.00 93.06 157 LYS A N 1
ATOM 1230 C CA . LYS A 1 157 ? -3.273 23.069 -2.136 1.00 93.06 157 LYS A CA 1
ATOM 1231 C C . LYS A 1 157 ? -4.074 24.164 -2.844 1.00 93.06 157 LYS A C 1
ATOM 1233 O O . LYS A 1 157 ? -4.176 25.262 -2.308 1.00 93.06 157 LYS A O 1
ATOM 1238 N N . HIS A 1 158 ? -4.579 23.899 -4.048 1.00 95.81 158 HIS A N 1
ATOM 1239 C CA . HIS A 1 158 ? -5.083 24.949 -4.945 1.00 95.81 158 HIS A CA 1
ATOM 1240 C C . HIS A 1 158 ? -6.559 24.808 -5.338 1.00 95.81 158 HIS A C 1
ATOM 1242 O O . HIS A 1 158 ? -7.168 25.795 -5.732 1.00 95.81 158 HIS A O 1
ATOM 1248 N N . ASP A 1 159 ? -7.134 23.613 -5.230 1.00 93.94 159 ASP A N 1
ATOM 1249 C CA . ASP A 1 159 ? -8.551 23.326 -5.477 1.00 93.94 159 ASP A CA 1
ATOM 1250 C C . ASP A 1 159 ? -9.048 22.217 -4.524 1.00 93.94 159 ASP A C 1
ATOM 1252 O O . ASP A 1 159 ? -9.345 21.093 -4.945 1.00 93.94 159 ASP A O 1
ATOM 1256 N N . PRO A 1 160 ? -9.080 22.483 -3.203 1.00 93.06 160 PRO A N 1
ATOM 1257 C CA . PRO A 1 160 ? -9.375 21.454 -2.206 1.00 93.06 160 PRO A CA 1
ATOM 1258 C C . PRO A 1 160 ? -10.794 20.886 -2.359 1.00 93.06 160 PRO A C 1
ATOM 1260 O O . PRO A 1 160 ? -11.038 19.718 -2.065 1.00 93.06 160 PRO A O 1
ATOM 1263 N N . THR A 1 161 ? -11.735 21.674 -2.890 1.00 91.69 161 THR A N 1
ATOM 1264 C CA . THR A 1 161 ? -13.126 21.242 -3.094 1.00 91.69 161 THR A CA 1
ATOM 1265 C C . THR A 1 161 ? -13.321 20.286 -4.275 1.00 91.69 161 THR A C 1
ATOM 1267 O O . THR A 1 161 ? -14.425 19.753 -4.458 1.00 91.69 161 THR A O 1
ATOM 1270 N N . ASP A 1 162 ? -12.272 20.042 -5.066 1.00 89.62 162 ASP A N 1
ATOM 1271 C CA . ASP A 1 162 ? -12.284 19.090 -6.170 1.00 89.62 162 ASP A CA 1
ATOM 1272 C C . ASP A 1 162 ? -12.663 17.682 -5.666 1.00 89.62 162 ASP A C 1
ATOM 1274 O O . ASP A 1 162 ? -12.092 17.109 -4.738 1.00 89.62 162 ASP A O 1
ATOM 1278 N N . ARG A 1 163 ? -13.676 17.082 -6.299 1.00 91.56 163 ARG A N 1
ATOM 1279 C CA . ARG A 1 163 ? -14.220 15.771 -5.893 1.00 91.56 163 ARG A CA 1
ATOM 1280 C C . ARG A 1 163 ? -13.450 14.578 -6.476 1.00 91.56 163 ARG A C 1
ATOM 1282 O O . ARG A 1 163 ? -13.857 13.436 -6.254 1.00 91.56 163 ARG A O 1
ATOM 1289 N N . ARG A 1 164 ? -12.390 14.843 -7.237 1.00 92.94 164 ARG A N 1
ATOM 1290 C CA . ARG A 1 164 ? -11.547 13.937 -8.030 1.00 92.94 164 ARG A CA 1
ATOM 1291 C C . ARG A 1 164 ? -10.091 13.960 -7.535 1.00 92.94 164 ARG A C 1
ATOM 1293 O O . ARG A 1 164 ? -9.176 13.738 -8.325 1.00 92.94 164 ARG A O 1
ATOM 1300 N N . ILE A 1 165 ? -9.869 14.221 -6.246 1.00 92.44 165 ILE A N 1
ATOM 1301 C CA . ILE A 1 165 ? -8.579 13.995 -5.577 1.00 92.44 165 ILE A CA 1
ATOM 1302 C C . ILE A 1 165 ? -8.482 12.498 -5.260 1.00 92.44 165 ILE A C 1
ATOM 1304 O O . ILE A 1 165 ? -8.972 12.016 -4.232 1.00 92.44 165 ILE A O 1
ATOM 1308 N N . ILE A 1 166 ? -7.951 11.748 -6.225 1.00 91.06 166 ILE A N 1
ATOM 1309 C CA . ILE A 1 166 ? -7.942 10.287 -6.239 1.00 91.06 166 ILE A CA 1
ATOM 1310 C C . ILE A 1 166 ? -6.547 9.802 -6.624 1.00 91.06 166 ILE A C 1
ATOM 1312 O O . ILE A 1 166 ? -5.988 10.247 -7.621 1.00 91.06 166 ILE A O 1
ATOM 1316 N N . LEU A 1 167 ? -6.040 8.839 -5.859 1.00 91.62 167 LEU A N 1
ATOM 1317 C CA . LEU A 1 167 ? -4.803 8.119 -6.127 1.00 91.62 167 LEU A CA 1
ATOM 1318 C C . LEU A 1 167 ? -5.143 6.634 -6.302 1.00 91.62 167 LEU A C 1
ATOM 1320 O O . LEU A 1 167 ? -5.674 6.006 -5.384 1.00 91.62 167 LEU A O 1
ATOM 1324 N N . SER A 1 168 ? -4.884 6.075 -7.485 1.00 91.38 168 SER A N 1
ATOM 1325 C CA . SER A 1 168 ? -5.185 4.675 -7.807 1.00 91.38 168 SER A CA 1
ATOM 1326 C C . SER A 1 168 ? -3.908 3.890 -8.078 1.00 91.38 168 SER A C 1
ATOM 1328 O O . SER A 1 168 ? -3.104 4.281 -8.919 1.00 91.38 168 SER A O 1
ATOM 1330 N N . ALA A 1 169 ? -3.746 2.742 -7.423 1.00 89.75 169 ALA A N 1
ATOM 1331 C CA . ALA A 1 169 ? -2.723 1.767 -7.805 1.00 89.75 169 ALA A CA 1
ATOM 1332 C C . ALA A 1 169 ? -3.273 0.702 -8.771 1.00 89.75 169 ALA A C 1
ATOM 1334 O O . ALA A 1 169 ? -2.536 -0.146 -9.264 1.00 89.75 169 ALA A O 1
ATOM 1335 N N . TRP A 1 170 ? -4.577 0.719 -9.057 1.00 88.69 170 TRP A N 1
ATOM 1336 C CA . TRP A 1 170 ? -5.202 -0.265 -9.929 1.00 88.69 170 TRP A CA 1
ATOM 1337 C C . TRP A 1 170 ? -5.124 0.140 -11.395 1.00 88.69 170 TRP A C 1
ATOM 1339 O O . TRP A 1 170 ? -5.837 1.038 -11.846 1.00 88.69 170 TRP A O 1
ATOM 1349 N N . ASN A 1 171 ? -4.285 -0.580 -12.135 1.00 89.00 171 ASN A N 1
ATOM 1350 C CA . ASN A 1 171 ? -4.102 -0.428 -13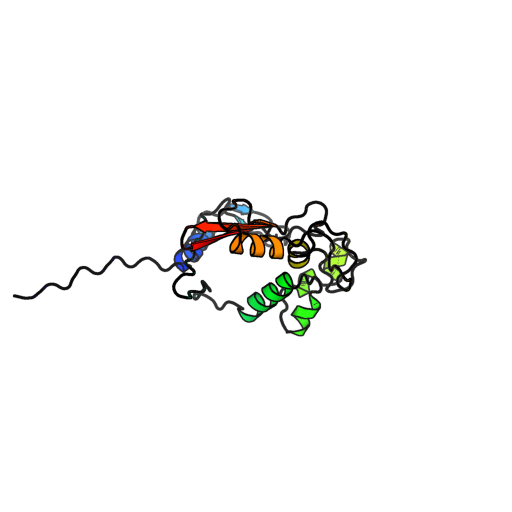.569 1.00 89.00 171 ASN A CA 1
ATOM 1351 C C . ASN A 1 171 ? -4.289 -1.791 -14.264 1.00 89.00 171 ASN A C 1
ATOM 1353 O O . ASN A 1 171 ? -3.355 -2.595 -14.269 1.00 89.00 171 ASN A O 1
ATOM 1357 N N . PRO A 1 172 ? -5.469 -2.071 -14.855 1.00 84.94 172 PRO A N 1
ATOM 1358 C CA . PRO A 1 172 ? -5.747 -3.347 -15.519 1.00 84.94 172 PRO A CA 1
ATOM 1359 C C . PRO A 1 172 ? -4.767 -3.717 -16.637 1.00 84.94 172 PRO A C 1
ATOM 1361 O O . PRO A 1 172 ? -4.554 -4.899 -16.875 1.00 84.94 172 PRO A O 1
ATOM 1364 N N . ALA A 1 173 ? -4.187 -2.726 -17.319 1.00 81.31 173 ALA A N 1
ATOM 1365 C CA . ALA A 1 173 ? -3.261 -2.954 -18.425 1.00 81.31 173 ALA A CA 1
ATOM 1366 C C . ALA A 1 173 ? -1.816 -3.201 -17.955 1.00 81.31 173 ALA A C 1
ATOM 1368 O O . ALA A 1 173 ? -1.046 -3.834 -18.668 1.00 81.31 173 ALA A O 1
ATOM 1369 N N . GLY A 1 174 ? -1.444 -2.693 -16.774 1.00 66.31 174 GLY A N 1
ATOM 1370 C CA . GLY A 1 174 ? -0.067 -2.737 -16.269 1.00 66.31 174 GLY A CA 1
ATOM 1371 C C . GLY A 1 174 ? 0.178 -3.717 -15.120 1.00 66.31 174 GLY A C 1
ATOM 1372 O O . GLY A 1 174 ? 1.326 -4.054 -14.849 1.00 66.31 174 GLY A O 1
ATOM 1373 N N . ALA A 1 175 ? -0.857 -4.174 -14.411 1.00 61.44 175 ALA A N 1
ATOM 1374 C CA . ALA A 1 175 ? -0.671 -4.969 -13.199 1.00 61.44 175 ALA A CA 1
ATOM 1375 C C . ALA A 1 175 ? -0.130 -6.376 -13.507 1.00 61.44 175 ALA A C 1
ATOM 1377 O O . ALA A 1 175 ? -0.827 -7.216 -14.072 1.00 61.44 175 ALA A O 1
ATOM 1378 N N . SER A 1 176 ? 1.101 -6.651 -13.065 1.00 58.44 176 SER A N 1
ATOM 1379 C CA . SER A 1 176 ? 1.690 -7.993 -13.147 1.00 58.44 176 SER A CA 1
ATOM 1380 C C . SER A 1 176 ? 1.036 -8.965 -12.152 1.00 58.44 176 SER A C 1
ATOM 1382 O O . SER A 1 176 ? 0.836 -10.127 -12.491 1.00 58.44 176 SER A O 1
ATOM 1384 N N . PHE A 1 177 ? 0.603 -8.479 -10.975 1.00 58.31 177 PHE A N 1
ATOM 1385 C CA . PHE A 1 177 ? -0.234 -9.194 -9.994 1.00 58.31 177 PHE A CA 1
ATOM 1386 C C . PHE A 1 177 ? -1.273 -8.271 -9.352 1.00 58.31 177 PHE A C 1
ATOM 1388 O O . PHE A 1 177 ? -1.048 -7.060 -9.288 1.00 58.31 177 PHE A O 1
ATOM 1395 N N . PRO A 1 178 ? -2.408 -8.810 -8.862 1.00 58.16 178 PRO A N 1
ATOM 1396 C CA . PRO A 1 178 ? -3.422 -7.999 -8.201 1.00 58.16 178 PRO A CA 1
ATOM 1397 C C . PRO A 1 178 ? -2.874 -7.371 -6.912 1.00 58.16 178 PRO A C 1
ATOM 1399 O O . PRO A 1 178 ? -2.427 -8.070 -6.004 1.00 58.16 178 PRO A O 1
ATOM 1402 N N . LEU A 1 179 ? -2.928 -6.041 -6.839 1.00 60.94 179 LEU A N 1
ATOM 1403 C CA . LEU A 1 179 ? -2.528 -5.266 -5.666 1.00 60.94 179 LEU A CA 1
ATOM 1404 C C . LEU A 1 179 ? -3.652 -5.243 -4.616 1.00 60.94 179 LEU A C 1
ATOM 1406 O O . LEU A 1 179 ? -4.824 -5.074 -4.958 1.00 60.94 179 LEU A O 1
ATOM 1410 N N . ALA A 1 180 ? -3.288 -5.376 -3.336 1.00 56.53 180 ALA A N 1
ATOM 1411 C CA . ALA A 1 180 ? -4.231 -5.350 -2.213 1.00 56.53 180 ALA A CA 1
ATOM 1412 C C . ALA A 1 180 ? -4.881 -3.976 -2.062 1.00 56.53 180 ALA A C 1
ATOM 1414 O O . ALA A 1 180 ? -6.078 -3.853 -1.831 1.00 56.53 180 ALA A O 1
ATOM 1415 N N . HIS A 1 181 ? -4.087 -2.916 -2.170 1.00 59.72 181 HIS A N 1
ATOM 1416 C CA . HIS A 1 181 ? -4.561 -1.561 -1.946 1.00 59.72 181 HIS A CA 1
ATOM 1417 C C . HIS A 1 181 ? -4.797 -0.847 -3.269 1.00 59.72 181 HIS A C 1
ATOM 1419 O O . HIS A 1 181 ? -3.875 -0.536 -4.012 1.00 59.72 181 HIS A O 1
ATOM 1425 N N . VAL A 1 182 ? -6.065 -0.645 -3.597 1.00 55.88 182 VAL A N 1
ATOM 1426 C CA . VAL A 1 182 ? -6.478 -0.405 -4.984 1.00 55.88 182 VAL A CA 1
ATOM 1427 C C . VAL A 1 182 ? -6.687 1.080 -5.236 1.00 55.88 182 VAL A C 1
ATOM 1429 O O . VAL A 1 182 ? -6.276 1.596 -6.275 1.00 55.88 182 VAL A O 1
ATOM 1432 N N . LEU A 1 183 ? -7.337 1.759 -4.290 1.00 55.78 183 LEU A N 1
ATOM 1433 C CA . LEU A 1 183 ? -7.847 3.106 -4.487 1.00 55.78 183 LEU A CA 1
ATOM 1434 C C . LEU A 1 183 ? -7.857 3.899 -3.190 1.00 55.78 183 LEU A C 1
ATOM 1436 O O . LEU A 1 183 ? -8.327 3.428 -2.151 1.00 55.78 183 LEU A O 1
ATOM 1440 N N . THR A 1 184 ? -7.473 5.155 -3.331 1.00 59.22 184 THR A N 1
ATOM 1441 C CA . THR A 1 184 ? -7.440 6.125 -2.256 1.00 59.22 184 THR A CA 1
ATOM 1442 C C . THR A 1 184 ? -8.131 7.400 -2.690 1.00 59.22 184 THR A C 1
ATOM 1444 O O . THR A 1 184 ? -7.877 7.915 -3.779 1.00 59.22 184 THR A O 1
ATOM 1447 N N . ARG A 1 185 ? -9.015 7.920 -1.838 1.00 56.75 185 ARG A N 1
ATOM 1448 C CA . ARG A 1 185 ? -9.723 9.179 -2.078 1.00 56.75 185 ARG A CA 1
ATOM 1449 C C . ARG A 1 185 ? -9.537 10.129 -0.910 1.00 56.75 185 ARG A C 1
ATOM 1451 O O . ARG A 1 185 ? -9.761 9.745 0.239 1.00 56.75 185 ARG A O 1
ATOM 1458 N N . VAL A 1 186 ? -9.226 11.378 -1.236 1.00 59.78 186 VAL A N 1
ATOM 1459 C CA . VAL A 1 186 ? -9.191 12.481 -0.278 1.00 59.78 186 VAL A CA 1
ATOM 1460 C C . VAL A 1 186 ? -10.464 13.313 -0.421 1.00 59.78 186 VAL A C 1
ATOM 1462 O O . VAL A 1 186 ? -10.932 13.578 -1.528 1.00 59.78 186 VAL A O 1
ATOM 1465 N N . LEU A 1 187 ? -11.051 13.695 0.708 1.00 49.34 187 LEU A N 1
ATOM 1466 C CA . LEU A 1 187 ? -12.148 14.653 0.797 1.00 49.34 187 LEU A CA 1
ATOM 1467 C C . LEU A 1 187 ? -11.725 15.753 1.765 1.00 49.34 187 LEU A C 1
ATOM 1469 O O . LEU A 1 187 ? -11.326 15.450 2.886 1.00 49.34 187 LEU A O 1
ATOM 1473 N N . THR A 1 188 ? -11.847 17.015 1.368 1.00 49.16 188 THR A N 1
ATOM 1474 C CA . THR A 1 188 ? -11.633 18.138 2.286 1.00 49.16 188 THR A CA 1
ATOM 1475 C C . THR A 1 188 ? -12.972 18.746 2.693 1.00 49.16 188 THR A C 1
ATOM 1477 O O . THR A 1 188 ? -13.831 18.974 1.838 1.00 49.16 188 THR A O 1
ATOM 1480 N N . SER A 1 189 ? -13.144 19.052 3.974 1.00 47.94 189 SER A N 1
ATOM 1481 C CA . SER A 1 189 ? -14.122 20.034 4.456 1.00 47.94 189 SER A CA 1
ATOM 1482 C C . SER A 1 189 ? -13.379 21.231 5.052 1.00 47.94 189 SER A C 1
ATOM 1484 O O . SER A 1 189 ? -12.160 21.178 5.205 1.00 47.94 189 SER A O 1
ATOM 1486 N N . THR A 1 190 ? -14.096 22.306 5.388 1.00 39.09 190 THR A N 1
ATOM 1487 C CA . THR A 1 190 ? -13.576 23.622 5.816 1.00 39.09 190 THR A CA 1
ATOM 1488 C C . THR A 1 190 ? -12.501 23.616 6.918 1.00 39.09 190 THR A C 1
ATOM 1490 O O . THR A 1 190 ? -11.873 24.650 7.116 1.00 39.09 190 THR A O 1
ATOM 1493 N N . ALA A 1 191 ? -12.239 22.491 7.597 1.00 37.97 191 ALA A N 1
ATOM 1494 C CA . ALA A 1 191 ? -11.111 22.337 8.520 1.00 37.97 191 ALA A CA 1
ATOM 1495 C C . ALA A 1 191 ? -10.514 20.911 8.598 1.00 37.97 191 ALA A C 1
ATOM 1497 O O . ALA A 1 191 ? -9.727 20.637 9.500 1.00 37.97 191 ALA A O 1
ATOM 1498 N N . GLN A 1 192 ? -10.910 19.966 7.731 1.00 49.84 192 GLN A N 1
ATOM 1499 C CA . GLN A 1 192 ? -10.557 18.547 7.905 1.00 49.84 192 GLN A CA 1
ATOM 1500 C C . GLN A 1 192 ? -10.257 17.843 6.584 1.00 49.84 192 GLN A C 1
ATOM 1502 O O . GLN A 1 192 ? -10.970 18.011 5.594 1.00 49.84 192 GLN A O 1
ATOM 1507 N N . ILE A 1 193 ? -9.222 17.001 6.601 1.00 55.81 193 ILE A N 1
ATOM 1508 C CA . ILE A 1 193 ? -8.884 16.087 5.512 1.00 55.81 193 ILE A CA 1
ATOM 1509 C C . ILE A 1 193 ? -9.360 14.694 5.911 1.00 55.81 193 ILE A C 1
ATOM 1511 O O . ILE A 1 193 ? -8.892 14.115 6.888 1.00 55.81 193 ILE A O 1
ATOM 1515 N N . TYR A 1 194 ? -10.282 14.145 5.132 1.00 53.91 194 TYR A N 1
ATOM 1516 C CA . TYR A 1 194 ? -10.715 12.764 5.244 1.00 53.91 194 TYR A CA 1
ATOM 1517 C C . TYR A 1 194 ? -10.038 11.935 4.168 1.00 53.91 194 TYR A C 1
ATOM 1519 O O . TYR A 1 194 ? -10.085 12.265 2.982 1.00 53.91 194 TYR A O 1
ATOM 1527 N N . HIS A 1 195 ? -9.466 10.816 4.584 1.00 54.19 195 HIS A N 1
ATOM 1528 C CA . HIS A 1 195 ? -8.813 9.876 3.695 1.00 54.19 195 HIS A CA 1
ATOM 1529 C C . HIS A 1 195 ? -9.553 8.543 3.737 1.00 54.19 195 HIS A C 1
ATOM 1531 O O . HIS A 1 195 ? -9.720 7.947 4.801 1.00 54.19 195 HIS A O 1
ATOM 1537 N N . ARG A 1 196 ? -10.024 8.076 2.579 1.00 60.16 196 ARG A N 1
ATOM 1538 C CA . ARG A 1 196 ? -10.655 6.762 2.441 1.00 60.16 196 ARG A CA 1
ATOM 1539 C C . ARG A 1 196 ? -9.757 5.850 1.627 1.00 60.16 196 ARG A C 1
ATOM 1541 O O . ARG A 1 196 ? -9.427 6.167 0.487 1.00 60.16 196 ARG A O 1
ATOM 1548 N N . TRP A 1 197 ? -9.447 4.701 2.210 1.00 59.19 197 TRP A N 1
ATOM 1549 C CA . TRP A 1 197 ? -8.650 3.653 1.596 1.00 59.19 197 TRP A CA 1
ATOM 1550 C C . TRP A 1 197 ? -9.525 2.444 1.273 1.00 59.19 197 TRP A C 1
ATOM 1552 O O . TRP A 1 197 ? -10.250 1.951 2.138 1.00 59.19 197 TRP A O 1
ATOM 1562 N N . HIS A 1 198 ? -9.468 1.967 0.033 1.00 61.78 198 HIS A N 1
ATOM 1563 C CA . HIS A 1 198 ? -10.150 0.752 -0.393 1.00 61.78 198 HIS A CA 1
ATOM 1564 C C . HIS A 1 198 ? -9.142 -0.375 -0.608 1.00 61.78 198 HIS A C 1
ATOM 1566 O O . HIS A 1 198 ? -8.324 -0.342 -1.532 1.00 61.78 198 HIS A O 1
ATOM 1572 N N . SER A 1 199 ? -9.262 -1.402 0.229 1.00 63.12 199 SER A N 1
ATOM 1573 C CA . SER A 1 199 ? -8.498 -2.640 0.112 1.00 63.12 199 SER A CA 1
ATOM 1574 C C . SER A 1 199 ? -9.335 -3.728 -0.555 1.00 63.12 199 SER A C 1
ATOM 1576 O O . SER A 1 199 ? -10.519 -3.896 -0.263 1.00 63.12 199 SER A O 1
ATOM 1578 N N . ARG A 1 200 ? -8.700 -4.491 -1.436 1.00 58.25 200 ARG A N 1
ATOM 1579 C CA . ARG A 1 200 ? -9.114 -5.818 -1.876 1.00 58.25 200 ARG A CA 1
ATOM 1580 C C . ARG A 1 200 ? -8.180 -6.850 -1.243 1.00 58.25 200 ARG A C 1
ATOM 1582 O O . ARG A 1 200 ? -7.086 -6.494 -0.802 1.00 58.25 200 ARG A O 1
ATOM 1589 N N . PRO A 1 201 ? -8.585 -8.123 -1.183 1.00 54.06 201 PRO A N 1
ATOM 1590 C CA . PRO A 1 201 ? -7.677 -9.162 -0.734 1.00 54.06 201 PRO A CA 1
ATOM 1591 C C . PRO A 1 201 ? -6.452 -9.196 -1.663 1.00 54.06 201 PRO A C 1
ATOM 1593 O O . PRO A 1 201 ? -6.603 -9.409 -2.866 1.00 54.06 201 PRO A O 1
ATOM 1596 N N . ALA A 1 202 ? -5.245 -9.001 -1.123 1.00 43.19 202 ALA A N 1
ATOM 1597 C CA . ALA A 1 202 ? -4.043 -9.569 -1.735 1.00 43.19 202 ALA A CA 1
ATOM 1598 C C . ALA A 1 202 ? -3.995 -11.027 -1.305 1.00 43.19 202 ALA A C 1
ATOM 1600 O O . ALA A 1 202 ? -3.243 -11.401 -0.410 1.00 43.19 202 ALA A O 1
ATOM 1601 N N . THR A 1 203 ? -4.911 -11.820 -1.851 1.00 35.56 203 THR A N 1
ATOM 1602 C CA . THR A 1 203 ? -4.959 -13.245 -1.545 1.00 35.56 203 THR A CA 1
ATOM 1603 C C . THR A 1 203 ? -4.172 -14.012 -2.530 1.00 35.56 203 THR A C 1
ATOM 1605 O O . THR A 1 203 ? -4.366 -13.898 -3.762 1.00 35.56 203 THR A O 1
#